Protein AF-A0A1I8B6U1-F1 (afdb_monomer_lite)

pLDDT: mean 77.55, std 14.49, range [41.72, 96.5]

InterPro domains:
  IPR052501 Alpha-1-2 Fucosyltransferase [PTHR22898] (12-192)

Organism: Meloidogyne hapla (NCBI:txid6305)

Structure (mmCIF, N/CA/C/O backbone):
data_AF-A0A1I8B6U1-F1
#
_entry.id   AF-A0A1I8B6U1-F1
#
loop_
_atom_site.group_PDB
_atom_site.id
_atom_site.type_symbol
_atom_site.label_atom_id
_atom_site.label_alt_id
_atom_site.label_comp_id
_atom_site.label_asym_id
_atom_site.label_entity_id
_atom_site.label_seq_id
_atom_site.pdbx_PDB_ins_code
_atom_site.Cartn_x
_atom_site.Cartn_y
_atom_site.Cartn_z
_atom_site.occupancy
_atom_site.B_iso_or_equiv
_atom_site.auth_seq_id
_atom_site.auth_comp_id
_atom_site.auth_asym_id
_atom_site.auth_atom_id
_atom_site.pdbx_PDB_model_num
ATOM 1 N N . MET A 1 1 ? 16.283 14.761 -19.502 1.00 45.78 1 MET A N 1
ATOM 2 C CA . MET A 1 1 ? 15.003 14.580 -20.228 1.00 45.78 1 MET A CA 1
ATOM 3 C C . MET A 1 1 ? 13.895 14.818 -19.207 1.00 45.78 1 MET A C 1
ATOM 5 O O . MET A 1 1 ? 13.991 14.255 -18.130 1.00 45.78 1 MET A O 1
ATOM 9 N N . GLN A 1 2 ? 12.953 15.735 -19.455 1.00 41.72 2 GLN A N 1
ATOM 10 C CA . GLN A 1 2 ? 12.018 16.238 -18.428 1.00 41.72 2 GLN A CA 1
ATOM 11 C C . GLN A 1 2 ? 10.849 15.270 -18.178 1.00 41.72 2 GLN A C 1
ATOM 13 O O . GLN A 1 2 ? 10.186 14.856 -19.127 1.00 41.72 2 GLN A O 1
ATOM 18 N N . ILE A 1 3 ? 10.563 14.970 -16.904 1.00 50.53 3 ILE A N 1
ATOM 19 C CA . ILE A 1 3 ? 9.306 14.339 -16.464 1.00 50.53 3 ILE A CA 1
ATOM 20 C C . ILE A 1 3 ? 8.133 15.153 -17.048 1.00 50.53 3 ILE A C 1
ATOM 22 O O . ILE A 1 3 ? 8.162 16.387 -16.956 1.00 50.53 3 ILE A O 1
ATOM 26 N N . PRO A 1 4 ? 7.111 14.528 -17.669 1.00 47.62 4 PRO A N 1
ATOM 27 C CA . PRO A 1 4 ? 5.978 15.272 -18.208 1.00 47.62 4 PRO A CA 1
ATOM 28 C C . PRO A 1 4 ? 5.342 16.154 -17.126 1.00 47.62 4 PRO A C 1
ATOM 30 O O . PRO A 1 4 ? 5.066 15.675 -16.034 1.00 47.62 4 PRO A O 1
ATOM 33 N N . LYS A 1 5 ? 5.054 17.434 -17.409 1.00 47.62 5 LYS A N 1
ATOM 34 C CA . LYS A 1 5 ? 4.531 18.386 -16.398 1.00 47.62 5 LYS A CA 1
ATOM 35 C C . LYS A 1 5 ? 3.266 17.908 -15.666 1.00 47.62 5 LYS A C 1
ATOM 37 O O . LYS A 1 5 ? 3.040 18.307 -14.533 1.00 47.62 5 LYS A O 1
ATOM 42 N N . HIS A 1 6 ? 2.451 17.055 -16.288 1.00 49.47 6 HIS A N 1
ATOM 43 C CA . HIS A 1 6 ? 1.251 16.468 -15.675 1.00 49.47 6 HIS A CA 1
ATOM 44 C C . HIS A 1 6 ? 1.556 15.286 -14.731 1.00 49.47 6 HIS A C 1
ATOM 46 O O . HIS A 1 6 ? 0.670 14.828 -14.018 1.00 49.47 6 HIS A O 1
ATOM 52 N N . TRP A 1 7 ? 2.803 14.805 -14.711 1.00 45.12 7 TRP A N 1
ATOM 53 C CA . TRP A 1 7 ? 3.340 13.818 -13.769 1.00 45.12 7 TRP A CA 1
ATOM 54 C C . TRP A 1 7 ? 4.066 14.481 -12.594 1.00 45.12 7 TRP A C 1
ATOM 56 O O . TRP A 1 7 ? 4.543 13.763 -11.719 1.00 45.12 7 TRP A O 1
ATOM 66 N N . ASN A 1 8 ? 4.119 15.822 -12.529 1.00 48.19 8 ASN A N 1
ATOM 67 C CA . ASN A 1 8 ? 4.654 16.580 -11.387 1.00 48.19 8 ASN A CA 1
ATOM 68 C C . ASN A 1 8 ? 3.750 16.477 -10.144 1.00 48.19 8 ASN A C 1
ATOM 70 O O . ASN A 1 8 ? 3.564 17.471 -9.452 1.00 48.19 8 ASN A O 1
ATOM 74 N N . GLY A 1 9 ? 3.131 15.315 -9.911 1.00 46.34 9 GLY A N 1
ATOM 75 C CA . GLY A 1 9 ? 2.110 15.097 -8.898 1.00 46.34 9 GLY A CA 1
ATOM 76 C C . GLY A 1 9 ? 2.482 15.775 -7.589 1.00 46.34 9 GLY A C 1
ATOM 77 O O . GLY A 1 9 ? 3.546 15.510 -7.036 1.00 46.34 9 GLY A O 1
ATOM 78 N N . ASP A 1 10 ? 1.603 16.660 -7.114 1.00 50.78 10 ASP A N 1
ATOM 79 C CA . ASP A 1 10 ? 1.772 17.265 -5.803 1.00 50.78 10 ASP A CA 1
ATOM 80 C C . ASP A 1 10 ? 1.894 16.144 -4.768 1.00 50.78 10 ASP A C 1
ATOM 82 O O . ASP A 1 10 ? 1.134 15.167 -4.759 1.00 50.78 10 ASP A O 1
ATOM 86 N N . CYS A 1 11 ? 2.885 16.298 -3.902 1.00 58.53 11 CYS A N 1
ATOM 87 C CA . CYS A 1 11 ? 3.205 15.365 -2.847 1.00 58.53 11 CYS A CA 1
ATOM 88 C C . CYS A 1 11 ? 2.009 15.133 -1.914 1.00 58.53 11 CYS A C 1
ATOM 90 O O . CYS A 1 11 ? 1.732 15.913 -1.005 1.00 58.53 11 CYS A O 1
ATOM 92 N N . GLY A 1 12 ? 1.284 14.036 -2.136 1.00 61.16 12 GLY A N 1
ATOM 93 C CA . GLY A 1 12 ? 0.223 13.591 -1.243 1.00 61.16 12 GLY A CA 1
ATOM 94 C C . GLY A 1 12 ? 0.760 13.166 0.128 1.00 61.16 12 GLY A C 1
ATOM 95 O O . GLY A 1 12 ? 1.934 12.822 0.281 1.00 61.16 12 GLY A O 1
ATOM 96 N N . GLY A 1 13 ? -0.114 13.133 1.138 1.00 71.81 13 GLY A N 1
ATOM 97 C CA . GLY A 1 13 ? 0.231 12.600 2.462 1.00 71.81 13 GLY A CA 1
ATOM 98 C C . GLY A 1 13 ? 0.653 11.120 2.429 1.00 71.81 13 GLY A C 1
ATOM 99 O O . GLY A 1 13 ? 0.511 10.446 1.411 1.00 71.81 13 GLY A O 1
ATOM 100 N N . LEU A 1 14 ? 1.131 10.598 3.565 1.00 76.75 14 LEU A N 1
ATOM 101 C CA . LEU A 1 14 ? 1.679 9.234 3.697 1.00 76.75 14 LEU A CA 1
ATOM 102 C C . LEU A 1 14 ? 0.773 8.150 3.086 1.00 76.75 14 LEU A C 1
ATOM 104 O O . LEU A 1 14 ? 1.258 7.293 2.358 1.00 76.75 14 LEU A O 1
ATOM 108 N N . ALA A 1 15 ? -0.544 8.235 3.296 1.00 79.31 15 ALA A N 1
ATOM 109 C CA . ALA A 1 15 ? -1.502 7.286 2.726 1.00 79.31 15 ALA A CA 1
ATOM 110 C C . ALA A 1 15 ? -1.459 7.233 1.185 1.00 79.31 15 ALA A C 1
ATOM 112 O O . ALA A 1 15 ? -1.527 6.153 0.606 1.00 79.31 15 ALA A O 1
ATOM 113 N N . ASN A 1 16 ? -1.279 8.374 0.508 1.00 78.00 16 ASN A N 1
ATOM 114 C CA . ASN A 1 16 ? -1.158 8.408 -0.953 1.00 78.00 16 ASN A CA 1
ATOM 115 C C . ASN A 1 16 ? 0.139 7.729 -1.415 1.00 78.00 16 ASN A C 1
ATOM 117 O O . ASN A 1 16 ? 0.153 7.067 -2.451 1.00 78.00 16 ASN A O 1
ATOM 121 N N . GLN A 1 17 ? 1.216 7.884 -0.644 1.00 79.56 17 GLN A N 1
ATOM 122 C CA . GLN A 1 17 ? 2.525 7.299 -0.938 1.00 79.56 17 GLN A CA 1
ATOM 123 C C . GLN A 1 17 ? 2.508 5.781 -0.731 1.00 79.56 17 GLN A C 1
ATOM 125 O O . GLN A 1 17 ? 2.891 5.043 -1.637 1.00 79.56 17 GLN A O 1
ATOM 130 N N . MET A 1 18 ? 1.965 5.315 0.399 1.00 84.94 18 MET A N 1
ATOM 131 C CA . MET A 1 18 ? 1.746 3.891 0.671 1.00 84.94 18 MET A CA 1
ATOM 132 C C . MET A 1 18 ? 0.851 3.265 -0.401 1.00 84.94 18 MET A C 1
ATOM 134 O O . MET A 1 18 ? 1.186 2.221 -0.951 1.00 84.94 18 MET A O 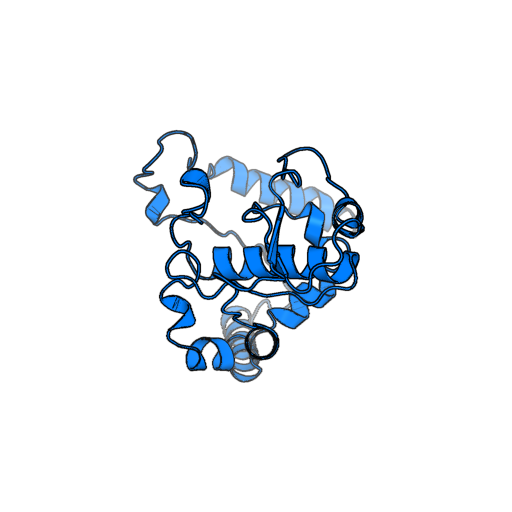1
ATOM 138 N N . TRP A 1 19 ? -0.246 3.928 -0.778 1.00 85.38 19 TRP A N 1
ATOM 139 C CA . TRP A 1 19 ? -1.125 3.421 -1.830 1.00 85.38 19 TRP A CA 1
ATOM 140 C C . TRP A 1 19 ? -0.407 3.282 -3.172 1.00 85.38 19 TRP A C 1
ATOM 142 O O . TRP A 1 19 ? -0.516 2.266 -3.860 1.00 85.38 19 TRP A O 1
ATOM 152 N N . ARG A 1 20 ? 0.354 4.308 -3.550 1.00 83.19 20 ARG A N 1
ATOM 153 C CA . ARG A 1 20 ? 1.149 4.278 -4.770 1.00 83.19 20 ARG A CA 1
ATOM 154 C C . ARG A 1 20 ? 2.146 3.125 -4.750 1.00 83.19 20 ARG A C 1
ATOM 156 O O . ARG A 1 20 ? 2.230 2.401 -5.739 1.00 83.19 20 ARG A O 1
ATOM 163 N N . PHE A 1 21 ? 2.861 2.941 -3.641 1.00 87.19 21 PHE A N 1
ATOM 164 C CA . PHE A 1 21 ? 3.761 1.807 -3.472 1.00 87.19 21 PHE A CA 1
ATOM 165 C C . PHE A 1 21 ? 3.012 0.479 -3.610 1.00 87.19 21 PHE A C 1
ATOM 167 O O . PHE A 1 21 ? 3.475 -0.384 -4.340 1.00 87.19 21 PHE A O 1
ATOM 174 N N . ALA A 1 22 ? 1.830 0.334 -3.007 1.00 90.69 22 ALA A N 1
ATOM 175 C CA . ALA A 1 22 ? 1.019 -0.881 -3.092 1.00 90.69 22 ALA A CA 1
ATOM 176 C C . ALA A 1 22 ? 0.686 -1.261 -4.543 1.00 90.69 22 ALA A C 1
ATOM 178 O O . ALA A 1 22 ? 0.837 -2.415 -4.949 1.00 90.69 22 ALA A O 1
ATOM 179 N N . VAL A 1 23 ? 0.258 -0.281 -5.347 1.00 89.06 23 VAL A N 1
ATOM 180 C CA . VAL A 1 23 ? -0.040 -0.525 -6.762 1.00 89.06 23 VAL A CA 1
ATOM 181 C C . VAL A 1 23 ? 1.241 -0.863 -7.521 1.00 89.06 23 VAL A C 1
ATOM 183 O O . VAL A 1 23 ? 1.254 -1.851 -8.246 1.00 89.06 23 VAL A O 1
ATOM 186 N N . LEU A 1 24 ? 2.328 -0.109 -7.325 1.00 88.94 24 LEU A N 1
ATOM 187 C CA . LEU A 1 24 ? 3.621 -0.396 -7.962 1.00 88.94 24 LEU A CA 1
ATOM 188 C C . LEU A 1 24 ? 4.144 -1.790 -7.607 1.00 88.94 24 LEU A C 1
ATOM 190 O O . LEU A 1 24 ? 4.603 -2.505 -8.491 1.00 88.94 24 LEU A O 1
ATOM 194 N N . TYR A 1 25 ? 4.030 -2.185 -6.342 1.00 91.62 25 TYR A N 1
ATOM 195 C CA . TYR A 1 25 ? 4.387 -3.506 -5.841 1.00 91.62 25 TYR A CA 1
ATOM 196 C C . TYR A 1 25 ? 3.611 -4.595 -6.582 1.00 91.62 25 TYR A C 1
ATOM 198 O O . TYR A 1 25 ? 4.213 -5.528 -7.112 1.00 91.62 25 TYR A O 1
ATOM 206 N N . SER A 1 26 ? 2.290 -4.435 -6.704 1.00 91.44 26 SER A N 1
ATOM 207 C CA . SER A 1 26 ? 1.449 -5.374 -7.453 1.00 91.44 26 SER A CA 1
ATOM 208 C C . SER A 1 26 ? 1.849 -5.498 -8.919 1.00 91.44 26 SER A C 1
ATOM 210 O O . SER A 1 26 ? 2.027 -6.604 -9.437 1.00 91.44 26 SER A O 1
ATOM 212 N N . LEU A 1 27 ? 2.029 -4.355 -9.587 1.00 90.44 27 LEU A N 1
ATOM 213 C CA . LEU A 1 27 ? 2.433 -4.312 -10.988 1.00 90.44 27 LEU A CA 1
ATOM 214 C C . LEU A 1 27 ? 3.790 -4.990 -11.172 1.00 90.44 27 LEU A C 1
ATOM 216 O O . LEU A 1 27 ? 3.891 -5.907 -11.982 1.00 90.44 27 LEU A O 1
ATOM 220 N N . ALA A 1 28 ? 4.796 -4.603 -10.386 1.00 91.00 28 ALA A N 1
ATOM 221 C CA . ALA A 1 28 ? 6.144 -5.154 -10.447 1.00 91.00 28 ALA A CA 1
ATOM 222 C C . ALA A 1 28 ? 6.133 -6.675 -10.237 1.00 91.00 28 ALA A C 1
ATOM 224 O O . ALA A 1 28 ? 6.659 -7.413 -11.072 1.00 91.00 28 ALA A O 1
ATOM 225 N N . LYS A 1 29 ? 5.427 -7.158 -9.208 1.00 91.44 29 LYS A N 1
ATOM 226 C CA . LYS A 1 29 ? 5.279 -8.591 -8.930 1.00 91.44 29 LYS A CA 1
ATOM 227 C C . LYS A 1 29 ? 4.655 -9.347 -10.104 1.00 91.44 29 LYS A C 1
ATOM 229 O O . LYS A 1 29 ? 5.145 -10.410 -10.475 1.00 91.44 29 LYS A O 1
ATOM 234 N N . SER A 1 30 ? 3.616 -8.792 -10.729 1.00 90.50 30 SER A N 1
ATOM 235 C CA . SER A 1 30 ? 2.923 -9.436 -11.857 1.00 90.50 30 SER A CA 1
ATOM 236 C C . SER A 1 30 ? 3.773 -9.584 -13.127 1.00 90.50 30 SER A C 1
ATOM 238 O O . SER A 1 30 ? 3.471 -10.430 -13.970 1.00 90.50 30 SER A O 1
ATOM 240 N N . ILE A 1 31 ? 4.847 -8.798 -13.246 1.00 92.00 31 ILE A N 1
ATOM 241 C CA . ILE A 1 31 ? 5.790 -8.819 -14.374 1.00 92.00 31 ILE A CA 1
ATOM 242 C C . ILE A 1 31 ? 7.190 -9.301 -13.966 1.00 92.00 31 ILE A C 1
ATOM 244 O O . ILE A 1 31 ? 8.150 -9.110 -14.706 1.00 92.00 31 ILE A O 1
ATOM 248 N N . GLY A 1 32 ? 7.326 -9.912 -12.781 1.00 91.94 32 GLY A N 1
ATOM 249 C CA . GLY A 1 32 ? 8.599 -10.458 -12.297 1.00 91.94 32 GLY A CA 1
ATOM 250 C C . GLY A 1 32 ? 9.687 -9.404 -12.065 1.00 91.94 32 GLY A C 1
ATOM 251 O O . GLY A 1 32 ? 10.873 -9.709 -12.156 1.00 91.94 32 GLY A O 1
ATOM 252 N N . ARG A 1 33 ? 9.296 -8.156 -11.793 1.00 91.44 33 ARG A N 1
ATOM 253 C CA . ARG A 1 33 ? 10.195 -7.039 -11.492 1.00 91.44 33 ARG A CA 1
ATOM 254 C C . ARG A 1 33 ? 10.128 -6.676 -10.015 1.00 91.44 33 ARG A C 1
ATOM 256 O O . ARG A 1 33 ? 9.167 -6.986 -9.315 1.00 91.44 33 ARG A O 1
ATOM 263 N N . PHE A 1 34 ? 11.157 -5.979 -9.554 1.00 89.94 34 PHE A N 1
ATOM 264 C CA . PHE A 1 34 ? 11.221 -5.463 -8.197 1.00 89.94 34 PHE A CA 1
ATOM 265 C C . PHE A 1 34 ? 10.666 -4.024 -8.147 1.00 89.94 34 PHE A C 1
ATOM 267 O O . PHE A 1 34 ? 10.995 -3.228 -9.032 1.00 89.94 34 PHE A O 1
ATOM 274 N N . PRO A 1 35 ? 9.800 -3.674 -7.178 1.00 88.88 35 PRO A N 1
ATOM 275 C CA . PRO A 1 35 ? 9.235 -2.333 -7.089 1.00 88.88 35 PRO A CA 1
ATOM 276 C C . PRO A 1 35 ? 10.272 -1.321 -6.600 1.00 88.88 35 PRO A C 1
ATOM 278 O O . PRO A 1 35 ? 11.108 -1.615 -5.751 1.00 88.88 35 PRO A O 1
ATOM 281 N N . GLY A 1 36 ? 10.186 -0.095 -7.104 1.00 82.69 36 GLY A N 1
ATOM 282 C CA . GLY A 1 36 ? 11.090 0.978 -6.716 1.00 82.69 36 GLY A CA 1
ATOM 283 C C . GLY A 1 36 ? 10.439 2.343 -6.830 1.00 82.69 36 GLY A C 1
ATOM 284 O O . GLY A 1 36 ? 9.514 2.545 -7.621 1.00 82.69 36 GLY A O 1
ATOM 285 N N . ILE A 1 37 ? 10.936 3.288 -6.040 1.00 77.31 37 ILE A N 1
ATOM 286 C CA . ILE A 1 37 ? 10.556 4.696 -6.121 1.00 77.31 37 ILE A CA 1
ATOM 287 C C . ILE A 1 37 ? 11.737 5.465 -6.703 1.00 77.31 37 ILE A C 1
ATOM 289 O O . ILE A 1 37 ? 12.856 5.377 -6.203 1.00 77.31 37 ILE A O 1
ATOM 293 N N . SER A 1 38 ? 11.496 6.220 -7.773 1.00 72.94 38 SER A N 1
ATOM 294 C CA . SER A 1 38 ? 12.504 7.134 -8.312 1.00 72.94 38 SER A CA 1
ATOM 295 C C . SER A 1 38 ? 12.830 8.207 -7.270 1.00 72.94 38 SER A C 1
ATOM 297 O O . SER A 1 38 ? 11.928 8.911 -6.817 1.00 72.94 38 SER A O 1
ATOM 299 N N . ASN A 1 39 ? 14.105 8.336 -6.900 1.00 67.31 39 ASN A N 1
ATOM 300 C CA . ASN A 1 39 ? 14.602 9.336 -5.956 1.00 67.31 39 ASN A CA 1
ATOM 301 C C . ASN A 1 39 ? 14.814 10.684 -6.654 1.00 67.31 39 ASN A C 1
ATOM 303 O O . ASN A 1 39 ? 15.938 11.105 -6.916 1.00 67.31 39 ASN A O 1
ATOM 307 N N . THR A 1 40 ? 13.717 11.328 -7.021 1.00 61.56 40 THR A N 1
ATOM 308 C CA . THR A 1 40 ? 13.714 12.666 -7.610 1.00 61.56 40 THR A CA 1
ATOM 309 C C . THR A 1 40 ? 12.837 13.572 -6.747 1.00 61.56 40 THR A C 1
ATOM 311 O O . THR A 1 40 ? 11.879 13.103 -6.132 1.00 61.56 40 THR A O 1
ATOM 314 N N . SER A 1 41 ? 13.149 14.872 -6.675 1.00 54.09 41 SER A N 1
ATOM 315 C CA . SER A 1 41 ? 12.475 15.848 -5.787 1.00 54.09 41 SER A CA 1
ATOM 316 C C . SER A 1 41 ? 10.958 15.948 -5.993 1.00 54.09 41 SER A C 1
ATOM 318 O O . SER A 1 41 ? 10.233 16.423 -5.127 1.00 54.09 41 SER A O 1
ATOM 320 N N . THR A 1 42 ? 10.467 15.469 -7.133 1.00 53.22 42 THR A N 1
ATOM 321 C CA . THR A 1 42 ? 9.045 15.354 -7.480 1.00 53.22 42 THR A CA 1
ATOM 322 C C . THR A 1 42 ? 8.345 14.153 -6.827 1.00 53.22 42 THR A C 1
ATOM 324 O O . THR A 1 42 ? 7.128 14.035 -6.910 1.00 53.22 42 THR A O 1
ATOM 327 N N . TRP A 1 43 ? 9.095 13.222 -6.231 1.00 49.78 43 TRP A N 1
ATOM 328 C CA . TRP A 1 43 ? 8.617 11.875 -5.901 1.00 49.78 43 TRP A CA 1
ATOM 329 C C . TRP A 1 43 ? 8.941 11.412 -4.479 1.00 49.78 43 TRP A C 1
ATOM 331 O O . TRP A 1 43 ? 8.280 10.495 -3.987 1.00 49.78 43 TRP A O 1
ATOM 341 N N . THR A 1 44 ? 9.907 12.044 -3.812 1.00 53.50 44 THR A N 1
ATOM 342 C CA . THR A 1 44 ? 10.196 11.870 -2.383 1.00 53.50 44 THR A CA 1
ATOM 343 C C . THR A 1 44 ? 9.658 13.072 -1.618 1.00 53.50 44 THR A C 1
ATOM 345 O O . THR A 1 44 ? 10.288 14.123 -1.549 1.00 53.50 44 THR A O 1
ATOM 348 N N . CYS A 1 45 ? 8.455 12.937 -1.077 1.00 57.41 45 CYS A N 1
ATOM 349 C CA . CYS A 1 45 ? 7.854 13.960 -0.231 1.00 57.41 45 CYS A CA 1
ATOM 350 C C . CYS A 1 45 ? 8.450 13.897 1.178 1.00 57.41 45 CYS A C 1
ATOM 352 O O . CYS A 1 45 ? 8.844 12.818 1.626 1.00 57.41 45 CYS A O 1
ATOM 354 N N . ASP A 1 46 ? 8.396 15.008 1.916 1.00 52.47 46 ASP A N 1
ATOM 355 C CA . ASP A 1 46 ? 9.075 15.190 3.207 1.00 52.47 46 ASP A CA 1
ATOM 356 C C . ASP A 1 46 ? 8.814 14.117 4.281 1.00 52.47 46 ASP A C 1
ATOM 358 O O . ASP A 1 46 ? 9.570 13.995 5.237 1.00 52.47 46 ASP A O 1
ATOM 362 N N . LYS A 1 47 ? 7.771 13.292 4.144 1.00 52.06 47 LYS A N 1
ATOM 363 C CA . LYS A 1 47 ? 7.476 12.200 5.087 1.00 52.06 47 LYS A CA 1
ATOM 364 C C . LYS A 1 47 ? 8.437 11.013 4.998 1.00 52.06 47 LYS A C 1
ATOM 366 O O . LYS A 1 47 ? 8.584 10.299 5.982 1.00 52.06 47 LYS A O 1
ATOM 371 N N . HIS A 1 48 ? 9.123 10.825 3.871 1.00 53.47 48 HIS A N 1
ATOM 372 C CA . HIS A 1 48 ? 10.248 9.888 3.794 1.00 53.47 48 HIS A CA 1
ATOM 373 C C . HIS A 1 48 ? 11.562 10.489 4.314 1.00 53.47 48 HIS A C 1
ATOM 375 O O . HIS A 1 48 ? 12.546 9.764 4.427 1.00 53.47 48 HIS A O 1
ATOM 381 N N . ASN A 1 49 ? 11.573 11.767 4.722 1.00 57.06 49 ASN A N 1
ATOM 382 C CA . ASN A 1 49 ? 12.735 12.386 5.371 1.00 57.06 49 ASN A CA 1
ATOM 383 C C . ASN A 1 49 ? 12.907 11.937 6.833 1.00 57.06 49 ASN A C 1
ATOM 385 O O . ASN A 1 49 ? 13.914 12.280 7.447 1.00 57.06 49 ASN A O 1
ATOM 389 N N . ASN A 1 50 ? 11.960 11.169 7.392 1.00 67.25 50 ASN A N 1
ATOM 390 C CA . ASN A 1 50 ? 12.108 10.520 8.696 1.00 67.25 50 ASN A CA 1
ATOM 391 C C . ASN A 1 50 ? 12.014 8.986 8.564 1.00 67.25 50 ASN A C 1
ATOM 393 O O . ASN A 1 50 ? 11.009 8.385 8.954 1.00 67.25 50 ASN A O 1
ATOM 397 N N . PRO A 1 51 ? 13.038 8.330 7.983 1.00 76.31 51 PRO A N 1
ATOM 398 C CA . PRO A 1 51 ? 13.042 6.880 7.778 1.00 76.31 51 PRO A CA 1
ATOM 399 C C . PRO A 1 51 ? 12.829 6.101 9.081 1.00 76.31 51 PRO A C 1
ATOM 401 O O . PRO A 1 51 ? 12.152 5.077 9.060 1.00 76.31 51 PRO A O 1
ATOM 404 N N . GLN A 1 52 ? 13.306 6.632 10.212 1.00 83.12 52 GLN A N 1
ATOM 405 C CA . GLN A 1 52 ? 13.132 6.017 11.525 1.00 83.12 52 GLN A CA 1
ATOM 406 C C . GLN A 1 52 ? 11.662 5.958 11.960 1.00 83.12 52 GLN A C 1
ATOM 408 O O . GLN A 1 52 ? 11.227 4.971 12.543 1.00 83.12 52 GLN A O 1
ATOM 413 N N . GLU A 1 53 ? 10.869 6.997 11.681 1.00 84.50 53 GLU A N 1
ATOM 414 C CA . GLU A 1 53 ? 9.434 6.996 11.996 1.00 84.50 53 GLU A CA 1
ATOM 415 C C . GLU A 1 53 ? 8.683 5.950 11.166 1.00 84.50 53 GLU A C 1
ATOM 417 O O . GLU A 1 53 ? 7.826 5.241 11.696 1.00 84.50 53 GLU A O 1
ATOM 422 N N . ILE A 1 54 ? 9.035 5.811 9.884 1.00 86.31 54 ILE A N 1
ATOM 423 C CA . ILE A 1 54 ? 8.454 4.787 9.011 1.00 86.31 54 ILE A CA 1
ATOM 424 C C . ILE A 1 54 ? 8.865 3.389 9.466 1.00 86.31 54 ILE A C 1
ATOM 426 O O . ILE A 1 54 ? 7.999 2.530 9.544 1.00 86.31 54 ILE A O 1
ATOM 430 N N . GLU A 1 55 ? 10.128 3.161 9.822 1.00 90.19 55 GLU A N 1
ATOM 431 C CA . GLU A 1 55 ? 10.595 1.883 10.373 1.00 90.19 55 GLU A CA 1
ATOM 432 C C . GLU A 1 55 ? 9.852 1.521 11.667 1.00 90.19 55 GLU A C 1
ATOM 434 O O . GLU A 1 55 ? 9.296 0.430 11.796 1.00 90.19 55 GLU A O 1
ATOM 439 N N . ASN A 1 56 ? 9.758 2.474 12.597 1.00 91.44 56 ASN A N 1
ATOM 440 C CA . ASN A 1 56 ? 9.086 2.285 13.882 1.00 91.44 56 ASN A CA 1
ATOM 441 C C . ASN A 1 56 ? 7.573 2.069 13.737 1.00 91.44 56 ASN A C 1
ATOM 443 O O . ASN A 1 56 ? 6.949 1.501 14.637 1.00 91.44 56 ASN A O 1
ATOM 447 N N . THR A 1 57 ? 6.972 2.535 12.639 1.00 92.00 57 THR A N 1
ATOM 448 C CA . THR A 1 57 ? 5.529 2.419 12.395 1.00 92.00 57 THR A CA 1
ATOM 449 C C . THR A 1 57 ? 5.184 1.217 11.524 1.00 92.00 57 THR A C 1
ATOM 451 O O . THR A 1 57 ? 4.282 0.464 11.872 1.00 92.00 57 THR A O 1
ATOM 454 N N . PHE A 1 58 ? 5.903 1.025 10.420 1.00 93.00 58 PHE A N 1
ATOM 455 C CA . PHE A 1 58 ? 5.669 0.043 9.361 1.00 93.00 58 PHE A CA 1
ATOM 456 C C . PHE A 1 58 ? 6.996 -0.635 8.959 1.00 93.00 58 PHE A C 1
ATOM 458 O O . PHE A 1 58 ? 7.536 -0.359 7.882 1.00 93.00 58 PHE A O 1
ATOM 465 N N . PRO A 1 59 ? 7.544 -1.532 9.796 1.00 93.75 59 PRO A N 1
ATOM 466 C CA . PRO A 1 59 ? 8.890 -2.076 9.599 1.00 93.75 59 PRO A CA 1
ATOM 467 C C . PRO A 1 59 ? 9.041 -2.861 8.288 1.00 93.75 59 PRO A C 1
ATOM 469 O O . PRO A 1 59 ? 10.064 -2.754 7.616 1.00 93.75 59 PRO A O 1
ATOM 472 N N . PHE A 1 60 ? 8.009 -3.602 7.869 1.00 93.19 60 PHE A N 1
ATOM 473 C CA . PHE A 1 60 ? 8.039 -4.339 6.601 1.00 93.19 60 PHE A CA 1
ATOM 474 C C . PHE A 1 60 ? 8.043 -3.404 5.398 1.00 93.19 60 PHE A C 1
ATOM 476 O O . PHE A 1 60 ? 8.856 -3.586 4.497 1.00 93.19 60 PHE A O 1
ATOM 483 N N . TYR A 1 61 ? 7.185 -2.380 5.401 1.00 90.94 61 TYR A N 1
ATOM 484 C CA . TYR A 1 61 ? 7.173 -1.355 4.363 1.00 90.94 61 TYR A CA 1
ATOM 485 C C . TYR A 1 61 ? 8.529 -0.658 4.255 1.00 90.94 61 TYR A C 1
ATOM 487 O O . TYR A 1 61 ? 9.051 -0.542 3.151 1.00 90.94 61 TYR A O 1
ATOM 495 N N . HIS A 1 62 ? 9.126 -0.268 5.387 1.00 88.12 62 HIS A N 1
ATOM 496 C CA . HIS A 1 62 ? 10.465 0.318 5.419 1.00 88.12 62 HIS A CA 1
ATOM 497 C C . HIS A 1 62 ? 11.508 -0.603 4.769 1.00 88.12 62 HIS A C 1
ATOM 499 O O . HIS A 1 62 ? 12.267 -0.159 3.911 1.00 88.12 62 HIS A O 1
ATOM 505 N N . ALA A 1 63 ? 11.500 -1.891 5.123 1.00 88.56 63 ALA A N 1
ATOM 506 C CA . ALA A 1 63 ? 12.483 -2.864 4.651 1.00 88.56 63 ALA A CA 1
ATOM 507 C C . ALA A 1 63 ? 12.434 -3.124 3.136 1.00 88.56 63 ALA A C 1
ATOM 509 O O . ALA A 1 63 ? 13.456 -3.467 2.546 1.00 88.56 63 ALA A O 1
ATOM 510 N N . ILE A 1 64 ? 11.264 -2.984 2.504 1.00 87.50 64 ILE A N 1
ATOM 511 C CA . ILE A 1 64 ? 11.083 -3.254 1.067 1.00 87.50 64 ILE A CA 1
ATOM 512 C C . ILE A 1 64 ? 10.965 -1.989 0.219 1.00 87.50 64 ILE A C 1
ATOM 514 O O . ILE A 1 64 ? 10.793 -2.065 -1.001 1.00 87.50 64 ILE A O 1
ATOM 518 N N . GLN A 1 65 ? 10.986 -0.816 0.843 1.00 82.62 65 GLN A N 1
ATOM 519 C CA . GLN A 1 65 ? 10.911 0.439 0.125 1.00 82.62 65 GLN A CA 1
ATOM 520 C C . GLN A 1 65 ? 12.304 0.828 -0.364 1.00 82.62 65 GLN A C 1
ATOM 522 O O . GLN A 1 65 ? 13.136 1.326 0.389 1.00 82.62 65 GLN A O 1
ATOM 527 N N . HIS A 1 66 ? 12.541 0.654 -1.662 1.00 78.06 66 HIS A N 1
ATOM 528 C CA . HIS A 1 66 ? 13.806 1.026 -2.281 1.00 78.06 66 HIS A CA 1
ATOM 529 C C . HIS A 1 66 ? 13.674 2.300 -3.113 1.00 78.06 66 HIS A C 1
ATOM 531 O O . HIS A 1 66 ? 12.794 2.429 -3.973 1.00 78.06 66 HIS A O 1
ATOM 537 N N . PHE A 1 67 ? 14.592 3.229 -2.864 1.00 77.31 67 PHE A N 1
ATOM 538 C CA . PHE A 1 67 ? 14.737 4.462 -3.620 1.00 77.31 67 PHE A CA 1
ATOM 539 C C . PHE A 1 67 ? 15.885 4.312 -4.613 1.00 77.31 67 PHE A C 1
ATOM 541 O O . PHE A 1 67 ? 17.010 3.998 -4.228 1.00 77.31 67 PHE A O 1
ATOM 548 N N . TYR A 1 68 ? 15.608 4.550 -5.891 1.00 74.50 68 TYR A N 1
ATOM 549 C CA . TYR A 1 68 ? 16.596 4.426 -6.958 1.00 74.50 68 TYR A CA 1
ATOM 550 C C . TYR A 1 68 ? 16.825 5.777 -7.621 1.00 74.50 68 TYR A C 1
ATOM 552 O O . TYR A 1 68 ? 15.873 6.438 -8.038 1.00 74.50 68 TYR A O 1
ATOM 560 N N . ASN A 1 69 ? 18.088 6.175 -7.767 1.00 75.12 69 ASN A N 1
ATOM 561 C CA . ASN A 1 69 ? 18.438 7.284 -8.645 1.00 75.12 69 ASN A CA 1
ATOM 562 C C . ASN A 1 69 ? 18.581 6.747 -10.076 1.00 75.12 69 ASN A C 1
ATOM 564 O O . ASN A 1 69 ? 19.570 6.098 -10.410 1.00 75.12 69 ASN A O 1
ATOM 568 N N . VAL A 1 70 ? 17.539 6.946 -10.879 1.00 75.56 70 VAL A N 1
ATOM 569 C CA . VAL A 1 70 ? 17.407 6.392 -12.240 1.00 75.56 70 VAL A CA 1
ATOM 570 C C . VAL A 1 70 ? 17.511 7.461 -13.328 1.00 75.56 70 VAL A C 1
ATOM 572 O O . VAL A 1 70 ? 17.492 7.135 -14.51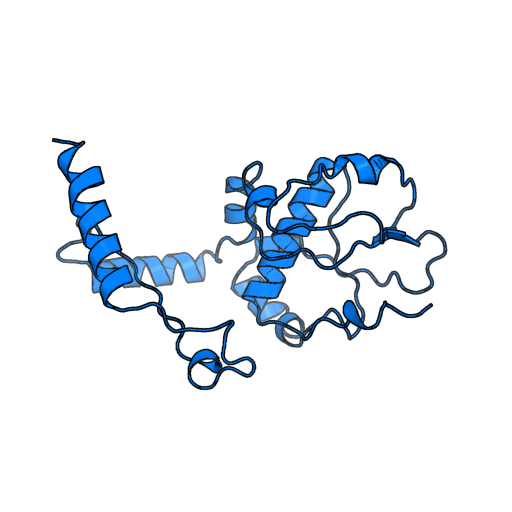7 1.00 75.56 70 VAL A O 1
ATOM 575 N N . GLU A 1 71 ? 17.616 8.735 -12.938 1.00 68.94 71 GLU A N 1
ATOM 576 C CA . GLU A 1 71 ? 17.706 9.851 -13.874 1.00 68.94 71 GLU A CA 1
ATOM 577 C C . GLU A 1 71 ? 19.071 9.847 -14.576 1.00 68.94 71 GLU A C 1
ATOM 579 O O . GLU A 1 71 ? 20.118 9.804 -13.937 1.00 68.94 71 GLU A O 1
ATOM 584 N N . GLY A 1 72 ? 19.057 9.858 -15.912 1.00 67.69 72 GLY A N 1
ATOM 585 C CA . GLY A 1 72 ? 20.277 9.828 -16.726 1.00 67.69 72 GLY A CA 1
ATOM 586 C C . GLY A 1 72 ? 20.945 8.454 -16.850 1.00 67.69 72 GLY A C 1
ATOM 587 O O . GLY A 1 72 ? 21.981 8.357 -17.500 1.00 67.69 72 GLY A O 1
ATOM 588 N N . HIS A 1 73 ? 20.366 7.393 -16.278 1.00 79.38 73 HIS A N 1
ATOM 589 C CA . HIS A 1 73 ? 20.872 6.035 -16.464 1.00 79.38 73 HIS A CA 1
ATOM 590 C C . HIS A 1 73 ? 20.482 5.510 -17.858 1.00 79.38 73 HIS A C 1
ATOM 592 O O . HIS A 1 73 ? 19.312 5.556 -18.234 1.00 79.38 73 HIS A O 1
ATOM 598 N N . GLU A 1 74 ? 21.454 5.003 -18.622 1.00 80.56 74 GLU A N 1
ATOM 599 C CA . GLU A 1 74 ? 21.276 4.602 -20.033 1.00 80.56 74 GLU A CA 1
ATOM 600 C C . GLU A 1 74 ? 20.266 3.454 -20.216 1.00 80.56 74 GLU A C 1
ATOM 602 O O . GLU A 1 74 ? 19.582 3.368 -21.230 1.00 80.56 74 GLU A O 1
ATOM 607 N N . ASP A 1 75 ? 20.126 2.608 -19.195 1.00 86.62 75 ASP A N 1
ATOM 608 C CA . ASP A 1 75 ? 19.207 1.460 -19.158 1.00 86.62 75 ASP A CA 1
ATOM 609 C C . ASP A 1 75 ? 17.854 1.767 -18.468 1.00 86.62 75 ASP A C 1
ATOM 611 O O . ASP A 1 75 ? 17.310 0.965 -17.700 1.00 86.62 75 ASP A O 1
ATOM 615 N N . THR A 1 76 ? 17.335 2.978 -18.691 1.00 87.69 76 THR A N 1
ATOM 616 C CA . THR A 1 76 ? 16.042 3.443 -18.168 1.00 87.69 76 THR A CA 1
ATOM 617 C C . THR A 1 76 ? 15.060 3.693 -19.307 1.00 87.69 76 THR A C 1
ATOM 619 O O . THR A 1 76 ? 15.319 4.495 -20.202 1.00 87.69 76 THR A O 1
ATOM 622 N N . ILE A 1 77 ? 13.884 3.066 -19.237 1.00 88.81 77 ILE A N 1
ATOM 623 C CA . ILE A 1 77 ? 12.763 3.322 -20.150 1.00 88.81 77 ILE A CA 1
ATOM 624 C C . ILE A 1 77 ? 11.613 3.988 -19.397 1.00 88.81 77 ILE A C 1
ATOM 626 O O . ILE A 1 77 ? 11.246 3.562 -18.304 1.00 88.81 77 ILE A O 1
ATOM 630 N N . TYR A 1 78 ? 11.012 4.999 -20.024 1.00 85.12 78 TYR A N 1
ATOM 631 C CA . TYR A 1 78 ? 9.760 5.615 -19.592 1.00 85.12 78 TYR A CA 1
ATOM 632 C C . TYR A 1 78 ? 8.612 5.071 -20.452 1.00 85.12 78 TYR A C 1
ATOM 634 O O . TYR A 1 78 ? 8.606 5.266 -21.670 1.00 85.12 78 TYR A O 1
ATOM 642 N N . ASP A 1 79 ? 7.646 4.387 -19.839 1.00 83.75 79 ASP A N 1
ATOM 643 C CA . ASP A 1 79 ? 6.422 3.943 -20.510 1.00 83.75 79 ASP A CA 1
ATOM 644 C C . ASP A 1 79 ? 5.292 4.958 -20.270 1.00 83.75 79 ASP A C 1
ATOM 646 O O . ASP A 1 79 ? 4.803 5.125 -19.151 1.00 83.75 79 ASP A O 1
ATOM 650 N N . ASN A 1 80 ? 4.861 5.597 -21.361 1.00 73.69 80 ASN A N 1
ATOM 651 C CA . ASN A 1 80 ? 3.716 6.514 -21.403 1.00 73.69 80 ASN A CA 1
ATOM 652 C C . ASN A 1 80 ? 2.442 5.874 -22.003 1.00 73.69 80 ASN A C 1
ATOM 654 O O . ASN A 1 80 ? 1.420 6.537 -22.121 1.00 73.69 80 ASN A O 1
ATOM 658 N N . THR A 1 81 ? 2.519 4.616 -22.432 1.00 72.12 81 THR A N 1
ATOM 659 C CA . THR A 1 81 ? 1.449 3.796 -23.025 1.00 72.12 81 THR A CA 1
ATOM 660 C C . THR A 1 81 ? 0.637 3.015 -21.993 1.00 72.12 81 THR A C 1
ATOM 662 O O . THR A 1 81 ? -0.506 2.649 -22.268 1.00 72.12 81 THR A O 1
ATOM 665 N N . PHE A 1 82 ? 1.196 2.739 -20.811 1.00 78.50 82 PHE A N 1
ATOM 666 C CA . PHE A 1 82 ? 0.461 2.089 -19.730 1.00 78.50 82 PHE A CA 1
ATOM 667 C C . PHE A 1 82 ? -0.499 3.073 -19.062 1.00 78.50 82 PHE A C 1
ATOM 669 O O . PHE A 1 82 ? -0.161 3.767 -18.101 1.00 78.50 82 PHE A O 1
ATOM 676 N N . GLU A 1 83 ? -1.717 3.137 -19.594 1.00 73.44 83 GLU A N 1
ATOM 677 C CA . GLU A 1 83 ? -2.746 4.035 -19.091 1.00 73.44 83 GLU A CA 1
ATOM 678 C C . GLU A 1 83 ? -3.562 3.414 -17.956 1.00 73.44 83 GLU A C 1
ATOM 680 O O . GLU A 1 83 ? -4.101 2.299 -18.030 1.00 73.44 83 GLU A O 1
ATOM 685 N N . PHE A 1 84 ? -3.707 4.202 -16.896 1.00 75.44 84 PHE A N 1
ATOM 686 C CA . PHE A 1 84 ? -4.579 3.887 -15.786 1.00 75.44 84 PHE A CA 1
ATOM 687 C C . PHE A 1 84 ? -5.965 4.506 -15.988 1.00 75.44 84 PHE A C 1
ATOM 689 O O . PHE A 1 84 ? -6.183 5.687 -15.730 1.00 75.44 84 PHE A O 1
ATOM 696 N N . HIS A 1 85 ? -6.942 3.692 -16.376 1.00 72.75 85 HIS A N 1
ATOM 697 C CA . HIS A 1 85 ? -8.337 4.135 -16.460 1.00 72.75 85 HIS A CA 1
ATOM 698 C C . HIS A 1 85 ? -9.099 3.885 -15.153 1.00 72.75 85 HIS A C 1
ATOM 700 O O . HIS A 1 85 ? -8.889 2.859 -14.507 1.00 72.75 85 HIS A O 1
ATOM 706 N N . CYS A 1 86 ? -10.054 4.747 -14.786 1.00 68.75 86 CYS A N 1
ATOM 707 C CA . CYS A 1 86 ? -10.938 4.504 -13.630 1.00 68.75 86 CYS A CA 1
ATOM 708 C C . CYS A 1 86 ? -11.677 3.165 -13.732 1.00 68.75 86 CYS A C 1
ATOM 710 O O . CYS A 1 86 ? -11.848 2.455 -12.747 1.00 68.75 86 CYS A O 1
ATOM 712 N N . CYS A 1 87 ? -12.083 2.830 -14.955 1.00 74.50 87 CYS A N 1
ATOM 713 C CA . CYS A 1 87 ? -13.229 1.971 -15.202 1.00 74.50 87 CYS A CA 1
ATOM 714 C C . CYS A 1 87 ? -12.887 0.764 -16.093 1.00 74.50 87 CYS A C 1
ATOM 716 O O . CYS A 1 87 ? -13.750 -0.036 -16.430 1.00 74.50 87 CYS A O 1
ATOM 718 N N . LYS A 1 88 ? -11.611 0.620 -16.469 1.00 80.12 88 LYS A N 1
ATOM 719 C CA . LYS A 1 88 ? -11.090 -0.492 -17.270 1.00 80.12 88 LYS A CA 1
ATOM 720 C C . LYS A 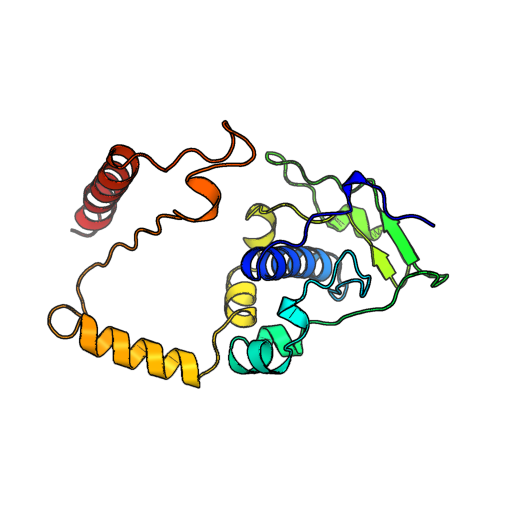1 88 ? -9.834 -1.046 -16.617 1.00 80.12 88 LYS A C 1
ATOM 722 O O . LYS A 1 88 ? -8.967 -0.272 -16.214 1.00 80.12 88 LYS A O 1
ATOM 727 N N . TYR A 1 89 ? -9.729 -2.364 -16.488 1.00 84.25 89 TY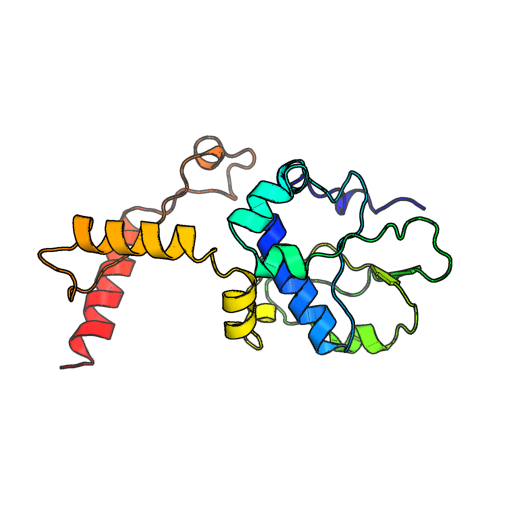R A N 1
ATOM 728 C CA . TYR A 1 89 ? -8.502 -3.015 -16.032 1.00 84.25 89 TYR A CA 1
ATOM 729 C C . TYR A 1 89 ? -7.497 -3.111 -17.189 1.00 84.25 89 TYR A C 1
ATOM 731 O O . TYR A 1 89 ? -7.842 -3.601 -18.264 1.00 84.25 89 TYR A O 1
ATOM 739 N N . SER A 1 90 ? -6.274 -2.630 -16.963 1.00 85.94 90 SER A N 1
ATOM 740 C CA . SER A 1 90 ? -5.149 -2.767 -17.897 1.00 85.94 90 SER A CA 1
ATOM 741 C C . SER A 1 90 ? -4.231 -3.866 -17.367 1.00 85.94 90 SER A C 1
ATOM 743 O O . SER A 1 90 ? -3.718 -3.716 -16.258 1.00 85.94 90 SER A O 1
ATOM 745 N N . ASP A 1 91 ? -4.046 -4.953 -18.122 1.00 88.31 91 ASP A N 1
ATOM 746 C CA . ASP A 1 91 ? -3.173 -6.063 -17.719 1.00 88.31 91 ASP A CA 1
ATOM 747 C C . ASP A 1 91 ? -1.705 -5.592 -17.684 1.00 88.31 91 ASP A C 1
ATOM 749 O O . ASP A 1 91 ? -1.178 -5.179 -18.725 1.00 88.31 91 ASP A O 1
ATOM 753 N N . PRO A 1 92 ? -1.025 -5.654 -16.523 1.00 89.00 92 PRO A N 1
ATOM 754 C CA . PRO A 1 92 ? 0.370 -5.239 -16.396 1.00 89.00 92 PRO A CA 1
ATOM 755 C C . PRO A 1 92 ? 1.329 -6.001 -17.315 1.00 89.00 92 PRO A C 1
ATOM 757 O O . PRO A 1 92 ? 2.386 -5.472 -17.646 1.00 89.00 92 PRO A O 1
ATOM 760 N N . LYS A 1 93 ? 0.970 -7.204 -17.786 1.00 89.56 93 LYS A N 1
ATOM 761 C CA . LYS A 1 93 ? 1.808 -8.017 -18.684 1.00 89.56 93 LYS A CA 1
ATOM 762 C C . LYS A 1 93 ? 2.190 -7.313 -19.984 1.00 89.56 93 LYS A C 1
ATOM 764 O O . LYS A 1 93 ? 3.192 -7.690 -20.586 1.00 89.56 93 LYS A O 1
ATOM 769 N N . ILE A 1 94 ? 1.464 -6.273 -20.405 1.00 89.06 94 ILE A N 1
ATOM 770 C CA . ILE A 1 94 ? 1.866 -5.431 -21.544 1.00 89.06 94 ILE A CA 1
ATOM 771 C C . ILE A 1 94 ? 3.249 -4.784 -21.341 1.00 89.06 94 ILE A C 1
ATOM 773 O O . ILE A 1 94 ? 3.932 -4.473 -22.315 1.00 89.06 94 ILE A O 1
ATOM 777 N N . LEU A 1 95 ? 3.688 -4.628 -20.089 1.00 90.75 95 LEU A N 1
ATOM 778 C CA . LEU A 1 95 ? 4.996 -4.092 -19.713 1.00 90.75 95 LEU A CA 1
ATOM 779 C C . LEU A 1 95 ? 6.144 -5.104 -19.893 1.00 90.75 95 LEU A C 1
ATOM 781 O O . LEU A 1 95 ? 7.304 -4.700 -19.907 1.00 90.75 95 LEU A O 1
ATOM 785 N N . ASN A 1 96 ? 5.860 -6.397 -20.102 1.00 91.00 96 ASN A N 1
ATOM 786 C CA . ASN A 1 96 ? 6.894 -7.420 -20.343 1.00 91.00 96 ASN A CA 1
ATOM 787 C C . ASN A 1 96 ? 7.665 -7.207 -21.654 1.00 91.00 96 ASN A C 1
ATOM 789 O O . ASN A 1 96 ? 8.716 -7.809 -21.853 1.00 91.00 96 ASN A O 1
ATOM 793 N N . LYS A 1 97 ? 7.163 -6.343 -22.544 1.00 90.69 97 LYS A N 1
ATOM 794 C CA . LYS A 1 97 ? 7.861 -5.946 -23.774 1.00 90.69 97 LYS A CA 1
ATOM 795 C C . LYS A 1 97 ? 9.168 -5.189 -23.505 1.00 90.69 97 LYS A C 1
ATOM 797 O O . LYS A 1 97 ? 10.006 -5.105 -24.396 1.0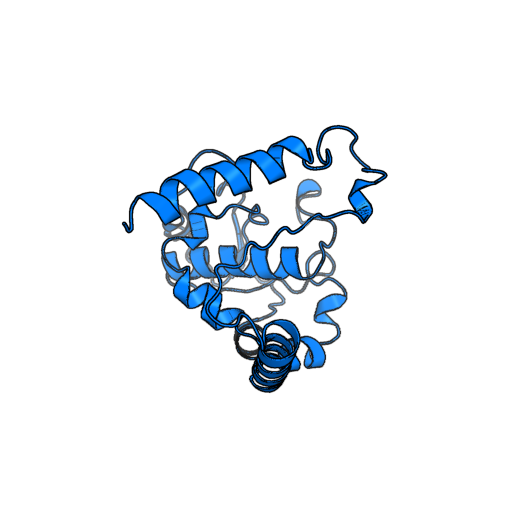0 90.69 97 LYS A O 1
ATOM 802 N N . TYR A 1 98 ? 9.344 -4.626 -22.308 1.00 91.38 98 TYR A N 1
ATOM 803 C CA . TYR A 1 98 ? 10.562 -3.912 -21.940 1.00 91.38 98 TYR A CA 1
ATOM 804 C C . TYR A 1 98 ? 11.559 -4.844 -21.268 1.00 91.38 98 TYR A C 1
ATOM 806 O O . TYR A 1 98 ? 11.238 -5.503 -20.279 1.00 91.38 98 TYR A O 1
ATOM 814 N N . THR A 1 99 ? 12.795 -4.830 -21.759 1.00 89.75 99 THR A N 1
ATOM 815 C CA . THR A 1 99 ? 13.929 -5.574 -21.191 1.00 89.75 99 THR A CA 1
ATOM 816 C C . THR A 1 99 ? 14.875 -4.690 -20.383 1.00 89.75 99 THR A C 1
ATOM 818 O O . THR A 1 99 ? 15.823 -5.210 -19.806 1.00 89.75 99 THR A O 1
ATOM 821 N N . SER A 1 100 ? 14.624 -3.376 -20.315 1.00 91.00 100 SER A N 1
ATOM 822 C CA . SER A 1 100 ? 15.490 -2.441 -19.594 1.00 91.00 100 SER A CA 1
ATOM 823 C C . SER A 1 100 ? 15.562 -2.755 -18.103 1.00 91.00 100 SER A C 1
ATOM 825 O O . SER A 1 100 ? 14.580 -3.233 -17.511 1.00 91.00 100 SER A O 1
ATOM 827 N N . LYS A 1 101 ? 16.702 -2.452 -17.475 1.00 89.31 101 LYS A N 1
ATOM 828 C CA . LYS A 1 101 ? 16.890 -2.607 -16.026 1.00 89.31 101 LYS A CA 1
ATOM 829 C C . LYS A 1 101 ? 15.888 -1.766 -15.246 1.00 89.31 101 LYS A C 1
ATOM 831 O O . LYS A 1 101 ? 15.249 -2.287 -14.332 1.00 89.31 101 LYS A O 1
ATOM 836 N N . TYR A 1 102 ? 15.691 -0.508 -15.641 1.00 89.62 102 TYR A N 1
ATOM 837 C CA . TYR A 1 102 ? 14.699 0.370 -15.029 1.00 89.62 102 TYR A CA 1
ATOM 838 C C . TYR A 1 102 ? 13.538 0.641 -15.985 1.00 89.62 102 TYR A C 1
ATOM 840 O O . TYR A 1 102 ? 13.722 0.984 -17.156 1.00 89.62 102 TYR A O 1
ATOM 848 N N . LEU A 1 103 ? 12.325 0.488 -15.460 1.00 90.44 103 LEU A N 1
ATOM 849 C CA . LEU A 1 103 ? 11.078 0.821 -16.132 1.00 90.44 103 LEU A CA 1
ATOM 850 C C . LEU A 1 103 ? 10.326 1.823 -15.259 1.00 90.44 103 LEU A C 1
ATOM 852 O O . LEU A 1 103 ? 9.950 1.511 -14.130 1.00 90.44 103 LEU A O 1
ATOM 856 N N . ILE A 1 104 ? 10.116 3.021 -15.788 1.00 87.00 104 ILE A N 1
ATOM 857 C CA . ILE A 1 104 ? 9.386 4.098 -15.129 1.00 87.00 104 ILE A CA 1
ATOM 858 C C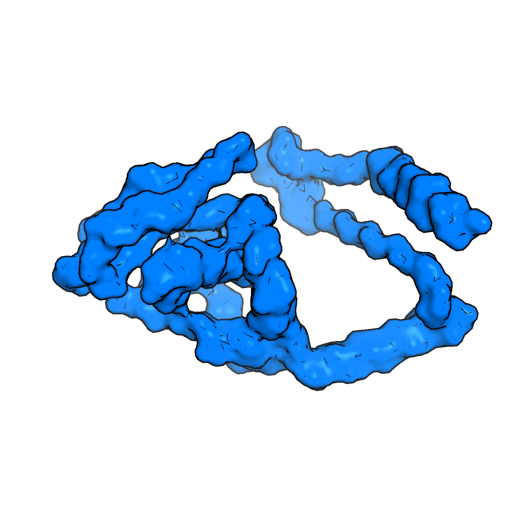 . ILE A 1 104 ? 8.017 4.199 -15.786 1.00 87.00 104 ILE A C 1
ATOM 860 O O . ILE A 1 104 ? 7.910 4.382 -16.996 1.00 87.00 104 ILE A O 1
ATOM 864 N N . ILE A 1 105 ? 6.973 4.089 -14.972 1.00 83.62 105 ILE A N 1
ATOM 865 C CA . ILE A 1 105 ? 5.580 4.210 -15.404 1.00 83.62 105 ILE A CA 1
ATOM 866 C C . ILE A 1 105 ? 4.926 5.437 -14.777 1.00 83.62 105 ILE A C 1
ATOM 868 O O . ILE A 1 105 ? 5.426 5.997 -13.794 1.00 83.62 105 ILE A O 1
ATOM 872 N N . ALA A 1 106 ? 3.777 5.821 -15.330 1.00 77.31 106 ALA A N 1
ATOM 873 C CA . ALA A 1 106 ? 2.949 6.886 -14.784 1.00 77.31 106 ALA A CA 1
ATOM 874 C C . ALA A 1 106 ? 2.611 6.640 -13.300 1.00 77.31 106 ALA A C 1
ATOM 876 O O . ALA A 1 106 ? 2.505 5.485 -12.871 1.00 77.31 106 ALA A O 1
ATOM 877 N N . PRO A 1 107 ? 2.398 7.700 -12.496 1.00 74.12 107 PRO A N 1
ATOM 878 C CA . PRO A 1 107 ? 1.865 7.541 -11.150 1.00 74.12 107 PRO A CA 1
ATOM 879 C C . PRO A 1 107 ? 0.540 6.755 -11.195 1.00 74.12 107 PRO A C 1
ATOM 881 O O . PRO A 1 107 ? -0.395 7.188 -11.873 1.00 74.12 107 PRO A O 1
ATOM 884 N N . PRO A 1 108 ? 0.421 5.619 -10.484 1.00 75.94 108 PRO A N 1
ATOM 885 C CA . PRO A 1 108 ? -0.828 4.873 -10.448 1.00 75.94 108 PRO A CA 1
ATOM 886 C C . PRO A 1 108 ? -1.920 5.646 -9.694 1.00 75.94 108 PRO A C 1
ATOM 888 O O . PRO A 1 108 ? -1.629 6.282 -8.676 1.00 75.94 108 PRO A O 1
ATOM 891 N N . PRO A 1 109 ? -3.192 5.560 -10.123 1.00 72.88 109 PRO A N 1
ATOM 892 C CA . PRO A 1 109 ? -4.311 6.129 -9.394 1.00 72.88 109 PRO A CA 1
ATOM 893 C C . PRO A 1 109 ? -4.633 5.298 -8.153 1.00 72.88 109 PRO A C 1
ATOM 895 O O . PRO A 1 109 ? -4.198 4.151 -7.993 1.00 72.88 109 PRO A O 1
ATOM 898 N N . GLN A 1 110 ? -5.507 5.852 -7.313 1.00 74.44 110 GLN A N 1
ATOM 899 C CA . GLN A 1 110 ? -6.023 5.168 -6.134 1.00 74.44 110 GLN A CA 1
ATOM 900 C C . GLN A 1 110 ? -7.070 4.093 -6.472 1.00 74.44 110 GLN A C 1
ATOM 902 O O . GLN A 1 110 ? -8.243 4.240 -6.151 1.00 74.44 110 GLN A O 1
ATOM 907 N N . SER A 1 111 ? -6.673 3.038 -7.197 1.00 78.75 111 SER A N 1
ATOM 908 C CA . SER A 1 111 ? -7.594 2.018 -7.716 1.00 78.75 111 SER A CA 1
ATOM 909 C C . SER A 1 111 ? -7.361 0.630 -7.099 1.00 78.75 111 SER A C 1
ATOM 911 O O . SER A 1 111 ? -6.290 0.052 -7.305 1.00 78.75 111 SER A O 1
ATOM 913 N N . PRO A 1 112 ? -8.350 0.047 -6.389 1.00 82.50 112 PRO A N 1
ATOM 914 C CA . PRO A 1 112 ? -8.192 -1.238 -5.698 1.00 82.50 112 PRO A CA 1
ATOM 915 C C . PRO A 1 112 ? -8.102 -2.436 -6.652 1.00 82.50 112 PRO A C 1
ATOM 917 O O . PRO A 1 112 ? -7.657 -3.509 -6.251 1.00 82.50 112 PRO A O 1
ATOM 920 N N . LYS A 1 113 ? -8.464 -2.262 -7.932 1.00 86.31 113 LYS A N 1
ATOM 921 C CA . LYS A 1 113 ? -8.470 -3.331 -8.945 1.00 86.31 113 LYS A CA 1
ATOM 922 C C . LYS A 1 113 ? -7.111 -4.025 -9.122 1.00 86.31 113 LYS A C 1
ATOM 924 O O . LYS A 1 113 ? -7.067 -5.179 -9.527 1.00 86.31 113 LYS A O 1
ATOM 929 N N . TYR A 1 114 ? -6.013 -3.333 -8.810 1.00 86.06 114 TYR A N 1
ATOM 930 C CA . TYR A 1 114 ? -4.663 -3.899 -8.870 1.00 86.06 114 TYR A CA 1
ATOM 931 C C . TYR A 1 114 ? -4.234 -4.588 -7.574 1.00 86.06 114 TYR A C 1
ATOM 933 O O . TYR A 1 114 ? -3.240 -5.298 -7.581 1.00 86.06 114 TYR A O 1
ATOM 941 N N . LEU A 1 115 ? -4.951 -4.398 -6.467 1.00 88.31 115 LEU A N 1
ATOM 942 C CA . LEU A 1 115 ? -4.571 -4.943 -5.163 1.00 88.31 115 LEU A CA 1
ATOM 943 C C . LEU A 1 115 ? -5.302 -6.243 -4.823 1.00 88.31 115 LEU A C 1
ATOM 945 O O . LEU A 1 115 ? -4.785 -7.013 -4.022 1.00 88.31 115 LEU A O 1
ATOM 949 N N . PHE A 1 116 ? -6.459 -6.523 -5.439 1.00 84.06 116 PHE A N 1
ATOM 950 C CA . PHE A 1 116 ? -7.235 -7.743 -5.163 1.00 84.06 116 PHE A CA 1
ATOM 951 C C . PHE A 1 116 ? -6.401 -9.035 -5.152 1.00 84.06 116 PHE A C 1
ATOM 953 O O . PHE A 1 116 ? -6.544 -9.791 -4.191 1.00 84.06 116 PHE A O 1
ATOM 960 N N . PRO A 1 117 ? -5.501 -9.293 -6.127 1.00 83.19 117 PRO A N 1
ATOM 961 C CA . PRO A 1 117 ? -4.751 -10.550 -6.159 1.00 83.19 117 PRO A CA 1
ATOM 962 C C . PRO A 1 117 ? -3.718 -10.694 -5.034 1.00 83.19 117 PRO A C 1
ATOM 964 O O . PRO A 1 117 ? -3.292 -11.805 -4.739 1.00 83.19 117 PRO A O 1
ATOM 967 N N . ILE A 1 118 ? -3.300 -9.583 -4.421 1.00 86.00 118 ILE A N 1
ATOM 968 C CA . ILE A 1 118 ? -2.215 -9.541 -3.430 1.00 86.00 118 ILE A CA 1
ATOM 969 C C . ILE A 1 118 ? -2.637 -8.872 -2.118 1.00 86.00 118 ILE A C 1
ATOM 971 O O . ILE A 1 118 ? -1.799 -8.434 -1.337 1.00 86.00 118 ILE A O 1
ATOM 975 N N . ASN A 1 119 ? -3.941 -8.777 -1.853 1.00 87.88 119 ASN A N 1
ATOM 976 C CA . ASN A 1 119 ? -4.468 -7.981 -0.745 1.00 87.88 119 ASN A CA 1
ATOM 977 C C . ASN A 1 119 ? -3.897 -8.409 0.620 1.00 87.88 119 ASN A C 1
ATOM 979 O O . ASN A 1 119 ? -3.567 -7.563 1.443 1.00 87.88 119 ASN A O 1
ATOM 983 N N . ASN A 1 120 ? -3.729 -9.716 0.849 1.00 91.62 120 ASN A N 1
ATOM 984 C CA . ASN A 1 120 ? -3.145 -10.226 2.095 1.00 91.62 120 ASN A CA 1
ATOM 985 C C . ASN A 1 120 ? -1.670 -9.834 2.245 1.00 91.62 120 ASN A C 1
ATOM 987 O O . ASN A 1 120 ? -1.248 -9.437 3.320 1.00 91.62 120 ASN A O 1
ATOM 991 N N . GLU A 1 121 ? -0.900 -9.875 1.162 1.00 92.81 121 GLU A N 1
ATOM 992 C CA . GLU A 1 121 ? 0.505 -9.464 1.177 1.00 92.81 121 GLU A CA 1
ATOM 993 C C . GLU A 1 121 ? 0.647 -7.956 1.396 1.00 92.81 121 GLU A C 1
ATOM 995 O O . GLU A 1 121 ? 1.477 -7.523 2.186 1.00 92.81 121 GLU A O 1
ATOM 1000 N N . ILE A 1 122 ? -0.216 -7.150 0.772 1.00 91.50 122 ILE A N 1
ATOM 1001 C CA . ILE A 1 122 ? -0.270 -5.705 1.010 1.00 91.50 122 ILE A CA 1
ATOM 1002 C C . ILE A 1 122 ? -0.576 -5.389 2.481 1.00 91.50 122 ILE A C 1
ATOM 1004 O O . ILE A 1 122 ? 0.025 -4.474 3.043 1.00 91.50 122 ILE A O 1
ATOM 1008 N N . LYS A 1 123 ? -1.470 -6.152 3.123 1.00 91.44 123 LYS A N 1
ATOM 1009 C CA . LYS A 1 123 ? -1.741 -6.012 4.563 1.00 91.44 123 LYS A CA 1
ATOM 1010 C C . LYS A 1 123 ? -0.506 -6.309 5.410 1.00 91.44 123 LYS A C 1
ATOM 1012 O O . LYS A 1 123 ? -0.245 -5.559 6.342 1.00 91.44 123 LYS A O 1
ATOM 1017 N N . GLU A 1 124 ? 0.263 -7.340 5.067 1.00 93.88 124 GLU A N 1
ATOM 1018 C CA . GLU A 1 124 ? 1.507 -7.660 5.776 1.00 93.88 124 GLU A CA 1
ATOM 1019 C C . GLU A 1 124 ? 2.591 -6.598 5.562 1.00 93.88 124 GLU A C 1
ATOM 1021 O O . GLU A 1 124 ? 3.261 -6.194 6.509 1.00 93.88 124 GLU A O 1
ATOM 1026 N N . ILE A 1 125 ? 2.724 -6.080 4.339 1.00 93.50 125 ILE A N 1
ATOM 1027 C CA . ILE A 1 125 ? 3.664 -4.998 4.018 1.00 93.50 125 ILE A CA 1
ATOM 1028 C C . ILE A 1 125 ? 3.394 -3.766 4.885 1.00 93.50 125 ILE A C 1
ATOM 1030 O O . ILE A 1 125 ? 4.321 -3.171 5.432 1.00 93.50 125 ILE A O 1
ATOM 1034 N N . PHE A 1 126 ? 2.126 -3.386 5.028 1.00 93.50 126 PHE A N 1
ATOM 1035 C CA . PHE A 1 126 ? 1.719 -2.228 5.824 1.00 93.50 126 PHE A CA 1
ATOM 1036 C C . PHE A 1 126 ? 1.312 -2.590 7.250 1.00 93.50 126 PHE A C 1
ATOM 1038 O O . PHE A 1 126 ? 0.617 -1.815 7.911 1.00 93.50 126 PHE A O 1
ATOM 1045 N N . ARG A 1 127 ? 1.747 -3.752 7.743 1.00 95.00 127 ARG A N 1
ATOM 1046 C CA . ARG A 1 127 ? 1.510 -4.146 9.124 1.00 95.00 127 ARG A CA 1
ATOM 1047 C C . ARG A 1 127 ? 2.232 -3.180 10.054 1.00 95.00 127 ARG A C 1
ATOM 1049 O O . ARG A 1 127 ? 3.406 -2.859 9.854 1.00 95.00 127 ARG A O 1
ATOM 1056 N N . PHE A 1 128 ? 1.517 -2.725 11.077 1.00 95.75 128 PHE A N 1
ATOM 1057 C CA . PHE A 1 128 ? 2.099 -1.887 12.117 1.00 95.75 128 PHE A CA 1
ATOM 1058 C C . PHE A 1 128 ? 3.210 -2.632 12.871 1.00 95.75 128 PHE A C 1
ATOM 1060 O O . PHE A 1 128 ? 3.210 -3.862 12.933 1.00 95.75 128 PHE A O 1
ATOM 1067 N N . SER A 1 129 ? 4.147 -1.912 13.483 1.00 96.50 129 SER A N 1
ATOM 1068 C CA . SER A 1 129 ? 5.114 -2.522 14.403 1.00 96.50 129 SER A CA 1
ATOM 1069 C C . SER A 1 129 ? 4.415 -3.178 15.598 1.00 96.50 129 SER A C 1
ATOM 1071 O O . SER A 1 129 ? 3.327 -2.762 16.001 1.00 96.50 129 SER A O 1
ATOM 1073 N N . GLU A 1 130 ? 5.051 -4.188 16.195 1.00 96.50 130 GLU A N 1
ATOM 1074 C CA . GLU A 1 130 ? 4.507 -4.893 17.367 1.00 96.50 130 GLU A CA 1
ATOM 1075 C C . GLU A 1 130 ? 4.191 -3.934 18.517 1.00 96.50 130 GLU A C 1
ATOM 1077 O O . GLU A 1 130 ? 3.161 -4.060 19.168 1.00 96.50 130 GLU A O 1
ATOM 1082 N N . ASN A 1 131 ? 5.026 -2.913 18.727 1.00 95.69 131 ASN A N 1
ATOM 1083 C CA . ASN A 1 131 ? 4.778 -1.901 19.749 1.00 95.69 131 ASN A CA 1
ATOM 1084 C C . ASN A 1 131 ? 3.450 -1.158 19.515 1.00 95.69 131 ASN A C 1
ATOM 1086 O O . ASN A 1 131 ? 2.667 -0.978 20.445 1.00 95.69 131 ASN A O 1
ATOM 1090 N N . ILE A 1 132 ? 3.170 -0.742 18.275 1.00 96.00 132 ILE A N 1
ATOM 1091 C CA . ILE A 1 132 ? 1.903 -0.078 17.946 1.00 96.00 132 ILE A CA 1
ATOM 1092 C C . ILE A 1 132 ? 0.735 -1.054 18.080 1.00 96.00 132 ILE A C 1
ATOM 1094 O O . ILE A 1 132 ? -0.276 -0.676 18.666 1.00 96.00 132 ILE A O 1
ATOM 1098 N N . GLN A 1 133 ? 0.877 -2.290 17.594 1.00 95.69 133 GLN A N 1
ATOM 1099 C CA . GLN A 1 133 ? -0.159 -3.321 17.727 1.00 95.69 133 GLN A CA 1
ATOM 1100 C C . GLN A 1 133 ? -0.533 -3.539 19.199 1.00 95.69 133 GLN A C 1
ATOM 1102 O O . GLN A 1 133 ? -1.690 -3.351 19.562 1.00 95.69 133 GLN A O 1
ATOM 1107 N N . ASN A 1 134 ? 0.456 -3.771 20.065 1.00 96.31 134 ASN A N 1
ATOM 1108 C CA . ASN A 1 134 ? 0.254 -3.965 21.503 1.00 96.31 134 ASN A CA 1
ATOM 1109 C C . ASN A 1 134 ? -0.418 -2.754 22.174 1.00 96.31 134 ASN A C 1
ATOM 1111 O O . ASN A 1 134 ? -1.258 -2.906 23.061 1.00 96.31 134 ASN A O 1
ATOM 1115 N N . ASN A 1 135 ? -0.049 -1.531 21.779 1.00 95.94 135 ASN A N 1
ATOM 1116 C CA . ASN A 1 135 ? -0.663 -0.316 22.322 1.00 95.94 135 ASN A CA 1
ATOM 1117 C C . ASN A 1 135 ? -2.118 -0.153 21.861 1.00 95.94 135 ASN A C 1
ATOM 1119 O O . ASN A 1 135 ? -2.969 0.267 22.646 1.00 95.94 135 ASN A O 1
ATOM 1123 N N . VAL A 1 136 ? -2.415 -0.496 20.606 1.00 92.38 136 VAL A N 1
ATOM 1124 C CA . VAL A 1 136 ? -3.776 -0.475 20.060 1.00 92.38 136 VAL A CA 1
ATOM 1125 C C . VAL A 1 136 ? -4.640 -1.548 20.717 1.00 92.38 136 VAL A C 1
ATOM 1127 O O . VAL A 1 136 ? -5.765 -1.244 21.098 1.00 92.38 136 VAL A O 1
ATOM 1130 N N . GLU A 1 137 ? -4.125 -2.760 20.914 1.00 92.50 137 GLU A N 1
ATOM 1131 C CA . GLU A 1 137 ? -4.835 -3.853 21.590 1.00 92.50 137 GLU A CA 1
ATOM 1132 C C . GLU A 1 137 ? -5.233 -3.473 23.016 1.00 92.50 137 GLU A C 1
ATOM 1134 O O . GLU A 1 137 ? -6.417 -3.522 23.347 1.00 92.50 137 GLU A O 1
ATOM 1139 N N . LYS A 1 138 ? -4.291 -2.957 23.818 1.00 94.56 138 LYS A N 1
ATOM 1140 C CA . LYS A 1 138 ? -4.594 -2.429 25.161 1.00 94.56 138 LYS A CA 1
ATOM 1141 C C . LYS A 1 138 ? -5.695 -1.375 25.116 1.00 94.56 138 LYS A C 1
ATOM 1143 O O . LYS A 1 138 ? -6.609 -1.376 25.936 1.00 94.56 138 LYS A O 1
ATOM 1148 N N . ARG A 1 139 ? -5.642 -0.478 24.128 1.00 92.06 139 ARG A N 1
ATOM 1149 C CA . ARG A 1 139 ? -6.637 0.586 23.992 1.00 92.06 139 ARG A CA 1
ATOM 1150 C C . ARG A 1 139 ? -8.010 0.061 23.574 1.00 92.06 139 ARG A C 1
ATOM 1152 O O . ARG A 1 139 ? -9.019 0.596 24.025 1.00 92.06 139 ARG A O 1
ATOM 1159 N N . ILE A 1 140 ? -8.059 -0.966 22.728 1.00 89.38 140 ILE A N 1
ATOM 1160 C CA . ILE A 1 140 ? -9.292 -1.664 22.346 1.00 89.38 140 ILE A CA 1
ATOM 1161 C C . ILE A 1 140 ? -9.908 -2.330 23.579 1.00 89.38 140 ILE A C 1
ATOM 1163 O O . ILE A 1 140 ? -11.101 -2.157 23.818 1.00 89.38 140 ILE A O 1
ATOM 1167 N N . GLU A 1 141 ? -9.111 -3.034 24.381 1.00 90.00 141 GLU A N 1
ATOM 1168 C CA . GLU A 1 141 ? -9.574 -3.666 25.621 1.00 90.00 141 GLU A CA 1
ATOM 1169 C C . GLU A 1 141 ? -10.116 -2.642 26.621 1.00 90.00 141 GLU A C 1
ATOM 1171 O O . GLU A 1 141 ? -11.162 -2.871 27.221 1.00 90.00 141 GLU A O 1
ATOM 1176 N N . GLU A 1 142 ? -9.456 -1.492 26.769 1.00 92.38 142 GLU A N 1
ATOM 1177 C CA . GLU A 1 142 ? -9.929 -0.397 27.621 1.00 92.38 142 GLU A CA 1
ATOM 1178 C C . GLU A 1 142 ? -11.250 0.205 27.124 1.00 92.38 142 GLU A C 1
ATOM 1180 O O . GLU A 1 142 ? -12.183 0.382 27.907 1.00 92.38 142 GLU A O 1
ATOM 1185 N N . LEU A 1 143 ? -11.335 0.535 25.831 1.00 91.88 143 LEU A N 1
ATOM 1186 C CA . LEU A 1 143 ? -12.490 1.224 25.246 1.00 91.88 143 LEU A CA 1
ATOM 1187 C C . LEU A 1 143 ? -13.724 0.328 25.137 1.00 91.88 143 LEU A C 1
ATOM 1189 O O . LEU A 1 143 ? -14.847 0.816 25.246 1.00 91.88 143 LEU A O 1
ATOM 1193 N N . PHE A 1 144 ? -13.520 -0.966 24.901 1.00 90.31 144 PHE A N 1
ATOM 1194 C CA . PHE A 1 144 ? -14.590 -1.922 24.626 1.00 90.31 144 PHE A CA 1
ATOM 1195 C C . PHE A 1 144 ? -14.704 -3.005 25.698 1.00 90.31 144 PHE A C 1
ATOM 1197 O O . PHE A 1 144 ? -15.298 -4.049 25.445 1.00 90.31 144 PHE A O 1
ATOM 1204 N N . LYS A 1 145 ? -14.162 -2.777 26.900 1.00 87.56 145 LYS A N 1
ATOM 1205 C CA . LYS A 1 145 ? -14.120 -3.764 27.992 1.00 87.56 145 LYS A CA 1
ATOM 1206 C C . LYS A 1 145 ? -15.463 -4.454 28.243 1.00 87.56 145 LYS A C 1
ATOM 1208 O O . LYS A 1 145 ? -15.522 -5.665 28.421 1.00 87.56 145 LYS A O 1
ATOM 1213 N N . GLU A 1 146 ? -16.543 -3.679 28.243 1.00 89.56 146 GLU A N 1
ATOM 1214 C CA . GLU A 1 146 ? -17.900 -4.150 28.548 1.00 89.56 146 GLU A CA 1
ATOM 1215 C C . GLU A 1 146 ? -18.609 -4.785 27.341 1.00 89.56 146 GLU A C 1
ATOM 1217 O O . GLU A 1 146 ? -19.644 -5.429 27.489 1.00 89.56 146 GLU A O 1
ATOM 1222 N N . ASN A 1 147 ? -18.069 -4.614 26.133 1.00 87.19 147 ASN A N 1
ATOM 1223 C CA . ASN A 1 147 ? -18.701 -5.031 24.885 1.00 87.19 147 ASN A CA 1
ATOM 1224 C C . ASN A 1 147 ? -17.676 -5.522 23.848 1.00 87.19 147 ASN A C 1
ATOM 1226 O O . ASN A 1 147 ? -17.812 -5.293 22.644 1.00 87.19 147 ASN A O 1
ATOM 1230 N N . ILE A 1 148 ? -16.642 -6.235 24.293 1.00 83.69 148 ILE A N 1
ATOM 1231 C CA . ILE A 1 148 ? -15.529 -6.624 23.419 1.00 83.69 148 ILE A CA 1
ATOM 1232 C C . ILE A 1 148 ? -15.998 -7.488 22.240 1.00 83.69 148 ILE A C 1
ATOM 1234 O O . ILE A 1 148 ? -15.542 -7.294 21.115 1.00 83.69 148 ILE A O 1
ATOM 1238 N N . LEU A 1 149 ? -17.014 -8.326 22.474 1.00 82.88 149 LEU A N 1
ATOM 1239 C CA . LEU A 1 149 ? -17.648 -9.197 21.480 1.00 82.88 149 LEU A CA 1
ATOM 1240 C C . LEU A 1 149 ? -18.762 -8.519 20.662 1.00 82.88 149 LEU A C 1
ATOM 1242 O O . LEU A 1 149 ? -19.379 -9.169 19.821 1.00 82.88 149 LEU A O 1
ATOM 1246 N N . SER A 1 150 ? -19.069 -7.239 20.900 1.00 80.88 150 SER A N 1
ATOM 1247 C CA . SER A 1 150 ? -20.092 -6.539 20.117 1.00 80.88 150 SER A CA 1
ATOM 1248 C C . SER A 1 150 ? -19.623 -6.272 18.689 1.00 80.88 150 SER A C 1
ATOM 1250 O O . SER A 1 150 ? -18.440 -6.005 18.443 1.00 80.88 150 SER A O 1
ATOM 1252 N N . HIS A 1 151 ? -20.580 -6.275 17.760 1.00 76.94 151 HIS A N 1
ATOM 1253 C CA . HIS A 1 151 ? -20.373 -5.770 16.408 1.00 76.94 151 HIS A CA 1
ATOM 1254 C C . HIS A 1 151 ? -20.056 -4.273 16.471 1.00 76.94 151 HIS A C 1
ATOM 1256 O O . HIS A 1 151 ? -20.767 -3.503 17.119 1.00 76.94 151 HIS A O 1
ATOM 1262 N N . LYS A 1 152 ? -18.975 -3.868 15.802 1.00 79.25 152 LYS A N 1
ATOM 1263 C CA . LYS A 1 152 ? -18.483 -2.487 15.788 1.00 79.25 152 LYS A CA 1
ATOM 1264 C C . LYS A 1 152 ? -18.538 -1.963 14.364 1.00 79.25 152 LYS A C 1
ATOM 1266 O O . LYS A 1 152 ? -18.019 -2.600 13.452 1.00 79.25 152 LYS A O 1
ATOM 1271 N N . PHE A 1 153 ? -19.138 -0.791 14.188 1.00 78.31 153 PHE A N 1
ATOM 1272 C CA . PHE A 1 153 ? -19.141 -0.086 12.914 1.00 78.31 153 PHE A CA 1
ATOM 1273 C C . PHE A 1 153 ? -18.171 1.092 12.974 1.00 78.31 153 PHE A C 1
ATOM 1275 O O . PHE A 1 153 ? -18.267 1.934 13.867 1.00 78.31 153 PHE A O 1
ATOM 1282 N N . CYS A 1 154 ? -17.219 1.146 12.044 1.00 78.50 154 CYS A N 1
ATOM 1283 C CA . CYS A 1 154 ? -16.243 2.228 11.972 1.00 78.50 154 CYS A CA 1
ATOM 1284 C C . CYS A 1 154 ? -16.655 3.223 10.884 1.00 78.50 154 CYS A C 1
ATOM 1286 O O . CYS A 1 154 ? -16.684 2.880 9.704 1.00 78.50 154 CYS A O 1
ATOM 1288 N N . VAL A 1 155 ? -16.946 4.463 11.284 1.00 76.81 155 VAL A N 1
ATOM 1289 C CA . VAL A 1 155 ? -17.197 5.576 10.362 1.00 76.81 155 VAL A CA 1
ATOM 1290 C C . VAL A 1 155 ? -15.974 6.479 10.349 1.00 76.81 155 VAL A C 1
ATOM 1292 O O . VAL A 1 155 ? -15.602 7.042 11.377 1.00 76.81 155 VAL A O 1
ATOM 1295 N N . TYR A 1 156 ? -15.371 6.654 9.176 1.00 76.38 156 TYR A N 1
ATOM 1296 C CA . TYR A 1 156 ? -14.323 7.645 8.968 1.00 76.38 156 TYR A CA 1
ATOM 1297 C C . TYR A 1 156 ? -14.864 8.826 8.162 1.00 76.38 156 TYR A C 1
ATOM 1299 O O . TYR A 1 156 ? -15.179 8.691 6.980 1.00 76.38 156 TYR A O 1
ATOM 1307 N N . THR A 1 157 ? -14.911 10.000 8.792 1.00 72.25 157 THR A N 1
ATOM 1308 C CA . THR A 1 157 ? -15.294 11.256 8.135 1.00 72.25 157 THR A CA 1
ATOM 1309 C C . THR A 1 157 ? -14.065 12.147 7.987 1.00 72.25 157 THR A C 1
ATOM 1311 O O . THR A 1 157 ? -13.538 12.676 8.967 1.00 72.25 157 THR A O 1
ATOM 1314 N N . ARG A 1 158 ? -13.591 12.346 6.753 1.00 68.88 158 ARG A N 1
ATOM 1315 C CA . ARG A 1 158 ? -12.479 13.263 6.465 1.00 68.88 158 ARG A CA 1
ATOM 1316 C C . ARG A 1 158 ? -12.980 14.707 6.434 1.00 68.88 158 ARG A C 1
ATOM 1318 O O . ARG A 1 158 ? -13.649 15.103 5.488 1.00 68.88 158 ARG A O 1
ATOM 1325 N N . LEU A 1 159 ? -12.617 15.500 7.443 1.00 67.12 159 LEU A N 1
ATOM 1326 C CA . LEU A 1 159 ? -13.047 16.902 7.549 1.00 67.12 159 LEU A CA 1
ATOM 1327 C C . LEU A 1 159 ? -12.022 17.919 7.015 1.00 67.12 159 LEU A C 1
ATOM 1329 O O . LEU A 1 159 ? -12.428 18.930 6.464 1.00 67.12 159 LEU A O 1
ATOM 1333 N N . GLY A 1 160 ? -10.714 17.659 7.144 1.00 66.25 160 GLY A N 1
ATOM 1334 C CA . GLY A 1 160 ? -9.625 18.645 6.988 1.00 66.25 160 GLY A CA 1
ATOM 1335 C C . GLY A 1 160 ? -9.677 19.557 5.749 1.00 66.25 160 GLY A C 1
ATOM 1336 O O . GLY A 1 160 ? -10.362 20.577 5.730 1.00 66.25 160 GLY A O 1
ATOM 1337 N N . ASP A 1 161 ? -8.929 19.215 4.704 1.00 60.31 161 ASP A N 1
ATOM 1338 C CA . ASP A 1 161 ? -8.824 19.973 3.445 1.00 60.31 161 ASP A CA 1
ATOM 1339 C C . ASP A 1 161 ? -10.124 19.993 2.607 1.00 60.31 161 ASP A C 1
ATOM 1341 O O . ASP A 1 161 ? -10.210 20.671 1.584 1.00 60.31 161 ASP A O 1
ATOM 1345 N N . PHE A 1 162 ? -11.158 19.287 3.070 1.00 56.88 162 PHE A N 1
ATOM 1346 C CA . PHE A 1 162 ? -12.454 19.112 2.409 1.00 56.88 162 PHE A CA 1
ATOM 1347 C C . PHE A 1 162 ? -13.510 20.116 2.895 1.00 56.88 162 PHE A C 1
ATOM 1349 O O . PHE A 1 162 ? -14.534 20.287 2.241 1.00 56.88 162 PHE A O 1
ATOM 1356 N N . THR A 1 163 ? -13.263 20.831 3.998 1.00 53.56 163 THR A N 1
ATOM 1357 C CA . THR A 1 163 ? -14.145 21.921 4.471 1.00 53.56 163 THR A CA 1
ATOM 1358 C C . THR A 1 163 ? -14.073 23.180 3.600 1.00 53.56 163 THR A C 1
ATOM 1360 O O . THR A 1 163 ? -15.020 23.964 3.562 1.00 53.56 163 THR A O 1
ATOM 1363 N N . LYS A 1 164 ? -12.968 23.375 2.868 1.00 57.69 164 LYS A N 1
ATOM 1364 C CA . LYS A 1 164 ? -12.786 24.421 1.846 1.00 57.69 164 LYS A CA 1
ATOM 1365 C C . LYS A 1 164 ? -12.062 23.819 0.642 1.00 57.69 164 LYS A C 1
ATOM 1367 O O . LYS A 1 164 ? -10.876 24.090 0.443 1.00 57.69 164 LYS A O 1
ATOM 1372 N N . PRO A 1 165 ? -12.732 22.959 -0.136 1.00 58.16 165 PRO A N 1
ATOM 1373 C CA . PRO A 1 165 ? -12.047 22.210 -1.167 1.00 58.16 165 PRO A CA 1
ATOM 1374 C C . PRO A 1 165 ? -11.519 23.171 -2.233 1.00 58.16 165 PRO A C 1
ATOM 1376 O O . PRO A 1 165 ? -12.240 24.046 -2.717 1.00 58.16 165 PRO A O 1
ATOM 1379 N N . LYS A 1 166 ? -10.255 22.982 -2.627 1.00 55.06 166 LYS A N 1
ATOM 1380 C CA . LYS A 1 166 ? -9.636 23.711 -3.751 1.00 55.06 166 LYS A CA 1
ATOM 1381 C C . LYS A 1 166 ? -10.456 23.544 -5.043 1.00 55.06 166 LYS A C 1
ATOM 1383 O O . LYS A 1 166 ? -10.474 24.440 -5.880 1.00 55.06 166 LYS A O 1
ATOM 1388 N N . TRP A 1 167 ? -11.180 22.427 -5.152 1.00 56.09 167 TRP A N 1
ATOM 1389 C CA . TRP A 1 167 ? -12.087 22.080 -6.243 1.00 56.09 167 TRP A CA 1
ATOM 1390 C C . TRP A 1 167 ? -13.489 21.804 -5.684 1.00 56.09 167 TRP A C 1
ATOM 1392 O O . TRP A 1 167 ? -13.706 20.773 -5.047 1.00 56.09 167 TRP A O 1
ATOM 1402 N N . LYS A 1 168 ? -14.440 22.722 -5.912 1.00 55.22 168 LYS A N 1
ATOM 1403 C CA . LYS A 1 168 ? -15.788 22.704 -5.301 1.00 55.22 168 LYS A CA 1
ATOM 1404 C C . LYS A 1 168 ? -16.590 21.413 -5.538 1.00 55.22 168 LYS A C 1
ATOM 1406 O O . LYS A 1 168 ? -17.431 21.081 -4.709 1.00 55.22 168 LYS A O 1
ATOM 1411 N N . ASP A 1 169 ? -16.295 20.668 -6.603 1.00 58.12 169 ASP A N 1
ATOM 1412 C CA . ASP A 1 169 ? -17.114 19.528 -7.037 1.00 58.12 169 ASP A CA 1
ATOM 1413 C C . ASP A 1 169 ? -16.505 18.142 -6.758 1.00 58.12 169 ASP A C 1
ATOM 1415 O O . ASP A 1 169 ? -17.208 17.142 -6.871 1.00 58.12 169 ASP A O 1
ATOM 1419 N N . MET A 1 170 ? -15.228 18.043 -6.361 1.00 54.81 170 MET A N 1
ATOM 1420 C CA . MET A 1 170 ? -14.553 16.738 -6.182 1.00 54.81 170 MET A CA 1
ATOM 1421 C C . MET A 1 170 ? -14.595 16.195 -4.747 1.00 54.81 170 MET A C 1
ATOM 1423 O O . MET A 1 170 ? -14.218 15.050 -4.500 1.00 54.81 170 MET A O 1
ATOM 1427 N N . HIS A 1 171 ? -15.017 17.015 -3.786 1.00 56.31 171 HIS A N 1
ATOM 1428 C CA . HIS A 1 171 ? -14.763 16.796 -2.360 1.00 56.31 171 HIS A CA 1
ATOM 1429 C C . HIS A 1 171 ? -15.986 17.125 -1.495 1.00 56.31 171 HIS A C 1
ATOM 1431 O O . HIS A 1 171 ? -15.864 17.728 -0.431 1.00 56.31 171 HIS A O 1
ATOM 1437 N N . LYS A 1 172 ? -17.186 16.755 -1.961 1.00 57.81 172 LYS A N 1
ATOM 1438 C CA . LYS A 1 172 ? -18.400 16.893 -1.147 1.00 57.81 172 LYS A CA 1
ATOM 1439 C C . LYS A 1 172 ? -18.281 16.014 0.098 1.00 57.81 172 LYS A C 1
ATOM 1441 O O . LYS A 1 172 ? -17.835 14.872 0.005 1.00 57.81 172 LYS A O 1
ATOM 1446 N N . ALA A 1 173 ? -18.672 16.559 1.249 1.00 60.34 173 ALA A N 1
ATOM 1447 C CA . ALA A 1 173 ? -18.803 15.769 2.463 1.00 60.34 173 ALA A CA 1
ATOM 1448 C C . ALA A 1 173 ? -19.775 14.611 2.207 1.00 60.34 173 ALA A C 1
ATOM 1450 O O . ALA A 1 173 ? -20.792 14.794 1.533 1.00 60.34 173 ALA A O 1
ATOM 1451 N N . THR A 1 174 ? -19.456 13.430 2.733 1.00 61.19 174 THR A N 1
ATOM 1452 C CA . THR A 1 174 ? -20.416 12.328 2.769 1.00 61.19 174 THR A CA 1
ATOM 1453 C C . THR A 1 174 ? -21.631 12.791 3.563 1.00 61.19 174 THR A C 1
ATOM 1455 O O . THR A 1 174 ? -21.482 13.288 4.681 1.00 61.19 174 THR A O 1
ATOM 1458 N N . ASP A 1 175 ? -22.815 12.658 2.972 1.00 68.31 175 ASP A N 1
ATOM 1459 C CA . ASP A 1 175 ? -24.067 12.986 3.644 1.00 68.31 175 ASP A CA 1
ATOM 1460 C C . ASP A 1 175 ? -24.237 12.084 4.878 1.00 68.31 175 ASP A C 1
ATOM 1462 O O . ASP A 1 175 ? -23.959 10.877 4.829 1.00 68.31 175 ASP A O 1
ATOM 1466 N N . LYS A 1 176 ? -24.684 12.669 5.991 1.00 72.81 176 LYS A N 1
ATOM 1467 C CA . LYS A 1 176 ? -25.010 11.930 7.211 1.00 72.81 176 LYS A CA 1
ATOM 1468 C C . LYS A 1 176 ? -26.018 10.822 6.891 1.00 72.81 176 LYS A C 1
ATOM 1470 O O . LYS A 1 176 ? -25.802 9.680 7.295 1.00 72.81 176 LYS A O 1
ATOM 1475 N N . ASP A 1 177 ? -27.021 11.136 6.074 1.00 74.81 177 ASP A N 1
ATOM 1476 C CA . ASP A 1 177 ? -28.082 10.207 5.686 1.00 74.81 177 ASP A CA 1
ATOM 1477 C C . ASP A 1 177 ? -27.532 9.008 4.902 1.00 74.81 177 ASP A C 1
ATOM 1479 O O . ASP A 1 177 ? -28.024 7.889 5.034 1.00 74.81 177 ASP A O 1
ATOM 1483 N N . PHE A 1 178 ? -26.479 9.207 4.102 1.00 75.25 178 PHE A N 1
ATOM 1484 C CA . PHE A 1 178 ? -25.817 8.111 3.392 1.00 75.25 178 PHE A CA 1
ATOM 1485 C C . PHE A 1 178 ? -25.109 7.162 4.365 1.00 75.25 178 PHE A C 1
ATOM 1487 O O . PHE A 1 178 ? -25.177 5.944 4.209 1.00 75.25 178 PHE A O 1
ATOM 1494 N N . THR A 1 179 ? -24.446 7.719 5.380 1.00 76.81 179 THR A N 1
ATOM 1495 C CA . THR A 1 179 ? -23.733 6.928 6.391 1.00 76.81 179 THR A CA 1
ATOM 1496 C C . THR A 1 179 ? -24.709 6.138 7.259 1.00 76.81 179 THR A C 1
ATOM 1498 O O . THR A 1 179 ? -24.507 4.942 7.455 1.00 76.81 179 THR A O 1
ATOM 1501 N N . GLU A 1 180 ? -25.782 6.774 7.736 1.00 81.44 180 GLU A N 1
ATOM 1502 C CA . GLU A 1 180 ? -26.811 6.118 8.554 1.00 81.44 180 GLU A CA 1
ATOM 1503 C C . GLU A 1 180 ? -27.519 5.005 7.773 1.00 81.44 180 GLU A C 1
ATOM 1505 O O . GLU A 1 180 ? -27.590 3.878 8.258 1.00 81.44 180 GLU A O 1
ATOM 1510 N N . LYS A 1 181 ? -27.907 5.250 6.514 1.00 80.75 181 LYS A N 1
ATOM 1511 C CA . LYS A 1 181 ? -28.486 4.203 5.653 1.00 80.75 181 LYS A CA 1
ATOM 1512 C C . LYS A 1 181 ? -27.515 3.064 5.353 1.00 80.75 181 LYS A C 1
ATOM 1514 O O . LYS A 1 181 ? -27.934 1.916 5.236 1.00 80.75 181 LYS A O 1
ATOM 1519 N N . GLY A 1 182 ? -26.221 3.358 5.220 1.00 79.00 182 GLY A N 1
ATOM 1520 C CA . GLY A 1 182 ? -25.190 2.332 5.067 1.00 79.00 182 GLY A CA 1
ATOM 1521 C C . GLY A 1 182 ? -25.089 1.427 6.297 1.00 79.00 182 GLY A C 1
ATOM 1522 O O . GLY A 1 182 ? -24.985 0.210 6.157 1.00 79.00 182 GLY A O 1
ATOM 1523 N N . ILE A 1 183 ? -25.178 2.013 7.496 1.00 81.06 183 ILE A N 1
ATOM 1524 C CA . ILE A 1 183 ? -25.225 1.270 8.763 1.00 81.06 183 ILE A CA 1
ATOM 1525 C C . ILE A 1 183 ? -26.478 0.396 8.816 1.00 81.06 183 ILE A C 1
ATOM 1527 O O . ILE A 1 183 ? -26.364 -0.803 9.058 1.00 81.06 183 ILE A O 1
ATOM 1531 N N . GLU A 1 184 ? -27.654 0.972 8.555 1.00 82.81 184 GLU A N 1
ATOM 1532 C CA . GLU A 1 184 ? -28.932 0.250 8.549 1.00 82.81 184 GLU A CA 1
ATOM 1533 C C . GLU A 1 184 ? -28.900 -0.939 7.588 1.00 82.81 184 GLU A C 1
ATOM 1535 O O . GLU A 1 184 ? -29.195 -2.060 7.995 1.00 82.81 184 GLU A O 1
ATOM 1540 N N . PHE A 1 185 ? -28.443 -0.731 6.349 1.00 80.81 185 PHE A N 1
ATOM 1541 C CA . PHE A 1 185 ? -28.328 -1.794 5.352 1.00 80.81 185 PHE A CA 1
ATOM 1542 C C . PHE A 1 185 ? -27.471 -2.970 5.843 1.00 80.81 185 PHE A C 1
ATOM 1544 O O . PHE A 1 185 ? -27.836 -4.128 5.633 1.00 80.81 185 PHE A O 1
ATOM 1551 N N . ILE A 1 186 ? -26.340 -2.696 6.498 1.00 78.50 186 ILE A N 1
ATOM 1552 C CA . ILE A 1 186 ? -25.437 -3.739 7.006 1.00 78.50 186 ILE A CA 1
ATOM 1553 C C . ILE A 1 186 ? -26.062 -4.461 8.204 1.00 78.50 186 ILE A C 1
ATOM 1555 O O . ILE A 1 186 ? -26.044 -5.692 8.259 1.00 78.50 186 ILE A O 1
ATOM 1559 N N . LEU A 1 187 ? -26.667 -3.718 9.135 1.00 78.88 187 LEU A N 1
ATOM 1560 C CA . LEU A 1 187 ? -27.367 -4.296 10.285 1.00 78.88 187 LEU A CA 1
ATOM 1561 C C . LEU A 1 187 ? -28.554 -5.169 9.851 1.00 78.88 187 LEU A C 1
ATOM 1563 O O . LEU A 1 187 ? -28.821 -6.200 10.466 1.00 78.88 187 LEU A O 1
ATOM 1567 N N . GLU A 1 188 ? -29.265 -4.782 8.796 1.00 80.69 188 GLU A N 1
ATOM 1568 C CA . GLU A 1 188 ? -30.411 -5.529 8.289 1.00 80.69 188 GLU A CA 1
ATOM 1569 C C . GLU A 1 188 ? -30.016 -6.768 7.489 1.00 80.69 188 GLU A C 1
ATOM 1571 O O . GLU A 1 188 ? -30.670 -7.797 7.644 1.00 80.69 188 GLU A O 1
ATOM 1576 N N . ASN A 1 189 ? -28.963 -6.699 6.669 1.00 70.50 189 ASN A N 1
ATOM 1577 C CA . ASN A 1 189 ? -28.629 -7.778 5.736 1.00 70.50 189 ASN A CA 1
ATOM 1578 C C . ASN A 1 189 ? -27.575 -8.759 6.258 1.00 70.50 189 ASN A C 1
ATOM 1580 O O . ASN A 1 189 ? -27.690 -9.949 5.983 1.00 70.50 189 ASN A O 1
ATOM 1584 N N . GLU A 1 190 ? -26.583 -8.322 7.037 1.00 63.41 190 GLU A N 1
ATOM 1585 C CA . GLU A 1 190 ? -25.513 -9.226 7.494 1.00 63.41 190 GLU A CA 1
ATOM 1586 C C . GLU A 1 190 ? -25.786 -9.850 8.869 1.00 63.41 190 GLU A C 1
ATOM 1588 O O . GLU A 1 190 ? -25.375 -10.982 9.133 1.00 63.41 190 GLU A O 1
ATOM 1593 N N . LEU A 1 191 ? -26.532 -9.166 9.745 1.00 59.00 191 LEU A N 1
ATOM 1594 C CA . LEU A 1 191 ? -26.851 -9.697 11.079 1.00 59.00 191 LEU A CA 1
ATOM 1595 C C . LEU A 1 191 ? -28.127 -10.543 11.112 1.00 59.00 191 LEU A C 1
ATOM 1597 O O . LEU A 1 191 ? -28.256 -11.399 11.987 1.00 59.00 191 LEU A O 1
ATOM 1601 N N . LYS A 1 192 ? -29.069 -10.341 10.180 1.00 54.38 192 LYS A N 1
ATOM 1602 C CA . LYS A 1 192 ? -30.264 -11.199 10.069 1.00 54.38 192 LYS A CA 1
ATOM 1603 C C . LYS A 1 192 ? -30.019 -12.464 9.248 1.00 54.38 192 LYS A C 1
ATOM 1605 O O . LYS A 1 192 ? -30.675 -13.456 9.521 1.00 54.38 192 LYS A O 1
ATOM 1610 N N . ALA A 1 193 ? -29.076 -12.458 8.301 1.00 51.50 193 ALA A N 1
ATOM 1611 C CA . ALA A 1 193 ? -28.740 -13.640 7.498 1.00 51.50 193 ALA A CA 1
ATOM 1612 C C . ALA A 1 193 ? -27.979 -14.733 8.280 1.00 51.50 193 ALA A C 1
ATOM 1614 O O . ALA A 1 193 ? -27.872 -15.858 7.807 1.00 51.50 193 ALA A O 1
ATOM 1615 N N . ASN A 1 194 ? -27.468 -14.406 9.473 1.00 48.19 194 ASN A N 1
ATOM 1616 C CA . ASN A 1 194 ? -26.784 -15.329 10.386 1.00 48.19 194 ASN A CA 1
ATOM 1617 C C . ASN A 1 194 ? -27.670 -15.784 11.572 1.00 48.19 194 ASN A C 1
ATOM 1619 O O . ASN A 1 194 ? -27.149 -16.260 12.582 1.00 48.19 194 ASN A O 1
ATOM 1623 N N . LYS A 1 195 ? -28.995 -15.614 11.471 1.00 43.97 195 LYS A N 1
ATOM 1624 C CA . LYS A 1 195 ? -30.005 -16.220 12.356 1.00 43.97 195 LYS A CA 1
ATOM 1625 C C . LYS A 1 195 ? -30.796 -17.270 11.592 1.00 43.97 195 LYS A C 1
ATOM 1627 O O . LYS A 1 195 ? -31.157 -18.276 12.237 1.00 43.97 195 LYS A O 1
#

Secondary structure (DSSP, 8-state):
-PPPGGG------HHHHHHHHHHHHHHHHHTT----EE-STTT--GGGG-HHHHHHH-HHHHHH--EE--TT-TTEEEE-S----SSSPPPGGGGGG---SEEEEPPPPS-GGGTGGGHHHHHHHTPPPHHHHHHHHHHHHHHTTT-TTS---------TTTSS-SSTTT-PPPPHHHHHHHHHHHHHHTTTTT-

Foldseek 3Di:
DDDPPVLLDDDDPPVLLLLLQLLQCLLQVLLVHQGAFEPDPSTDDCVVVCLVVCCQWQVLLSVRYHYDPCPPPPLEDEDPPPDADQPDDDRSNVVNVRPGNHYHYGRHDNHCPSCVVPVVVSCNRRPTDPVVVVVVVVVLCVVCVVPSVDDDDDDDWDDPCLVPPPDVPPRDTDDPVNVVVVVVVCCVPVVVVVD

Radius of gyration: 20.44 Å; chains: 1; bounding box: 52×41×52 Å

Sequence (195 aa):
MQIPKHWNGDCGGLANQMWRFAVLYSLAKSIGRFPGISNTSTWTCDKHNNPQEIENTFPFYHAIQHFYNVEGHEDTIYDNTFEFHCCKYSDPKILNKYTSKYLIIAPPPQSPKYLFPINNEIKEIFRFSENIQNNVEKRIEELFKENILSHKFCVYTRLGDFTKPKWKDMHKATDKDFTEKGIEFILENELKANK